Protein AF-K0VVD9-F1 (afdb_monomer_lite)

Foldseek 3Di:
DDDDPDDDDDVDQDDDLPDDPVVSCVSCVVNPDCPPPQADEAEECDDDDDFDDDPVDPDHHYHYDHHVPDDPVVVVCLQQQAPPVHAWDWDWADDPPDRIDIDTGHHVPQQPNQCLLVVLVVLVRVVVVDDDLAAQDEEEEAEGEALAADCVPPDPPDPVCVVSVVSVVVVVVSSVVSVVVVCVSNVSRLHHYHYFYQYFFNQCRHQHPNVDPDHDQKTKTAQPVHRVDIAIAGSVQVVLLVCVLQDDDDNDGPPPVSSVVSSVSRVPRPPSCNNVRSVVVVCVVPDDPDSPRDDPDDD

Structure (mmCIF, N/CA/C/O backbone):
data_AF-K0VVD9-F1
#
_entry.id   AF-K0VVD9-F1
#
loop_
_atom_site.group_PDB
_atom_site.id
_atom_site.type_symbol
_atom_site.label_atom_id
_atom_site.label_alt_id
_atom_site.label_comp_id
_atom_site.label_asym_id
_atom_site.label_entity_id
_atom_site.label_seq_id
_atom_site.pdbx_PDB_ins_code
_atom_site.Cartn_x
_atom_site.Cartn_y
_atom_site.Cartn_z
_atom_site.occupancy
_atom_site.B_iso_or_equiv
_atom_site.auth_seq_id
_atom_site.auth_comp_id
_atom_site.auth_asym_id
_atom_site.auth_atom_id
_atom_site.pdbx_PDB_model_num
ATOM 1 N N . SER A 1 1 ? -49.889 42.331 15.623 1.00 35.09 1 SER A N 1
ATOM 2 C CA . SER A 1 1 ? -49.405 42.162 14.243 1.00 35.09 1 SER A CA 1
ATOM 3 C C . SER A 1 1 ? -47.899 42.291 14.269 1.00 35.09 1 SER A C 1
ATOM 5 O O . SER A 1 1 ? -47.433 43.330 14.706 1.00 35.09 1 SER A O 1
ATOM 7 N N . ALA A 1 2 ? -47.155 41.181 14.219 1.00 35.00 2 ALA A N 1
ATOM 8 C CA . ALA A 1 2 ? -46.816 40.417 13.000 1.00 35.00 2 ALA A CA 1
ATOM 9 C C . ALA A 1 2 ? -45.818 41.248 12.162 1.00 35.00 2 ALA A C 1
ATOM 11 O O . ALA A 1 2 ? -46.133 42.384 11.841 1.00 35.00 2 ALA A O 1
ATOM 12 N N . ASP A 1 3 ? -44.568 40.834 11.943 1.00 31.06 3 ASP A N 1
ATOM 13 C CA . ASP A 1 3 ? -44.144 39.500 11.511 1.00 31.06 3 ASP A CA 1
ATOM 14 C C . ASP A 1 3 ? -42.873 38.979 12.206 1.00 31.06 3 ASP A C 1
ATOM 16 O O . ASP A 1 3 ? -41.832 39.632 12.244 1.00 31.06 3 ASP A O 1
ATOM 20 N N . ARG A 1 4 ? -42.952 37.739 12.703 1.00 30.69 4 ARG A N 1
ATOM 21 C CA . ARG A 1 4 ? -41.795 36.841 12.814 1.00 30.69 4 ARG A CA 1
ATOM 22 C C . ARG A 1 4 ? -41.710 36.064 11.500 1.00 30.69 4 ARG A C 1
ATOM 24 O O . ARG A 1 4 ? -42.736 35.505 11.109 1.00 30.69 4 ARG A O 1
ATOM 31 N N . PRO A 1 5 ? -40.532 35.919 10.874 1.00 34.56 5 PRO A N 1
ATOM 32 C CA . PRO A 1 5 ? -40.352 34.900 9.855 1.00 34.56 5 PRO A CA 1
ATOM 33 C C . PRO A 1 5 ? -40.552 33.525 10.497 1.00 34.56 5 PRO A C 1
ATOM 35 O O . PRO A 1 5 ? -39.902 33.166 11.483 1.00 34.56 5 PRO A O 1
ATOM 38 N N . SER A 1 6 ? -41.508 32.783 9.958 1.00 34.66 6 SER A N 1
ATOM 39 C CA . SER A 1 6 ? -41.825 31.407 10.304 1.00 34.66 6 SER A CA 1
ATOM 40 C C . SER A 1 6 ? -40.722 30.445 9.848 1.00 34.66 6 SER A C 1
ATOM 42 O O . SER A 1 6 ? -40.354 30.445 8.680 1.00 34.66 6 SER A O 1
ATOM 44 N N . SER A 1 7 ? -40.266 29.613 10.791 1.00 43.03 7 SER A N 1
ATOM 45 C CA . SER A 1 7 ? -39.937 28.179 10.671 1.00 43.03 7 SER A CA 1
ATOM 46 C C . SER A 1 7 ? -39.205 27.658 9.422 1.00 43.03 7 SER A C 1
ATOM 48 O O . SER A 1 7 ? -39.765 27.658 8.330 1.00 43.03 7 SER A O 1
ATOM 50 N N . GLY A 1 8 ? -38.054 26.998 9.621 1.00 35.50 8 GLY A N 1
ATOM 51 C CA . GLY A 1 8 ? -37.541 26.073 8.603 1.00 35.50 8 GLY A CA 1
ATOM 52 C C . GLY A 1 8 ? -36.320 25.234 8.970 1.00 35.50 8 GLY A C 1
ATOM 53 O O . GLY A 1 8 ? -36.372 24.018 8.839 1.00 35.50 8 GLY A O 1
ATOM 54 N N . ASN A 1 9 ? -35.232 25.831 9.454 1.00 41.75 9 ASN A N 1
ATOM 55 C CA . ASN A 1 9 ? -33.954 25.110 9.479 1.00 41.75 9 ASN A CA 1
ATOM 56 C C . ASN A 1 9 ? -33.644 24.535 10.860 1.00 41.75 9 ASN A C 1
ATOM 58 O O . ASN A 1 9 ? -32.937 25.132 11.668 1.00 41.75 9 ASN A O 1
ATOM 62 N N . SER A 1 10 ? -34.176 23.342 11.126 1.00 42.81 10 SER A N 1
ATOM 63 C CA . SER A 1 10 ? -33.501 22.442 12.060 1.00 42.81 10 SER A CA 1
ATOM 64 C C . SER A 1 10 ? -32.156 22.047 11.428 1.00 42.81 10 SER A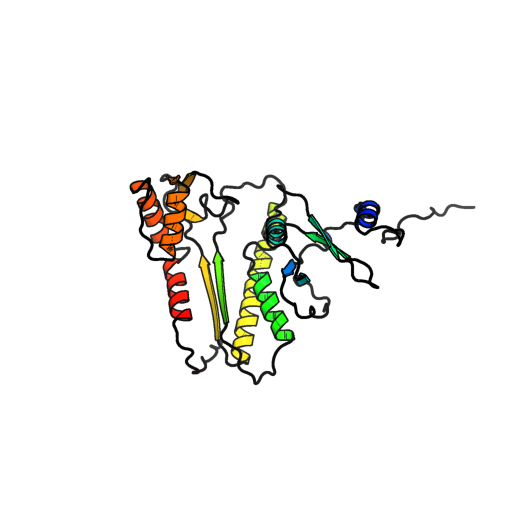 C 1
ATOM 66 O O . SER A 1 10 ? -32.157 21.692 10.251 1.00 42.81 10 SER A O 1
ATOM 68 N N . PRO A 1 11 ? -31.022 22.084 12.156 1.00 55.59 11 PRO A N 1
ATOM 69 C CA . PRO A 1 11 ? -29.733 21.604 11.637 1.00 55.59 11 PRO A CA 1
ATOM 70 C C . PRO A 1 11 ? -29.719 20.084 11.398 1.00 55.59 11 PRO A C 1
ATOM 72 O O . PRO A 1 11 ? -28.731 19.536 10.926 1.00 55.59 11 PRO A O 1
ATOM 75 N N . PHE A 1 12 ? -30.819 19.404 11.721 1.00 62.47 12 PHE A N 1
ATOM 76 C CA . PHE A 1 12 ? -31.002 17.976 11.563 1.00 62.47 12 PHE A CA 1
ATOM 77 C C . PHE A 1 12 ? -32.053 17.702 10.495 1.00 62.47 12 PHE A C 1
ATOM 79 O O . PHE A 1 12 ? -33.145 18.281 10.498 1.00 62.47 12 PHE A O 1
ATOM 86 N N . CYS A 1 13 ? -31.739 16.767 9.606 1.00 76.12 13 CYS A N 1
ATOM 87 C C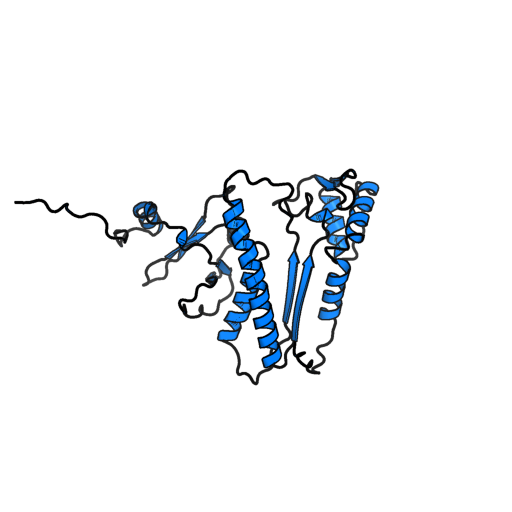A . CYS A 1 13 ? -32.707 16.248 8.6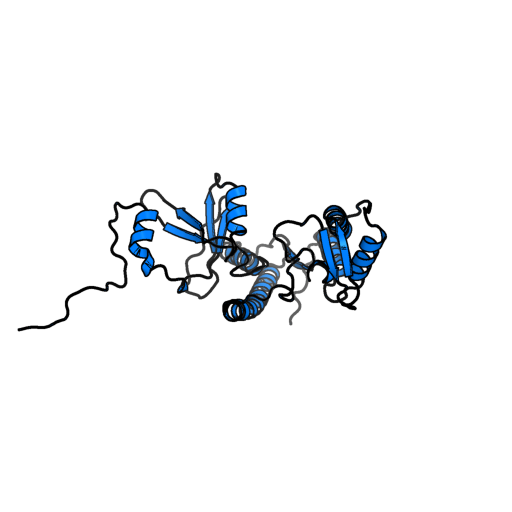62 1.00 76.12 13 CYS A CA 1
ATOM 88 C C . CYS A 1 13 ? -33.811 15.481 9.408 1.00 76.12 13 CYS A C 1
ATOM 90 O O . CYS A 1 13 ? -33.547 14.469 10.058 1.00 76.12 13 CYS A O 1
ATOM 92 N N . LYS A 1 14 ? -35.057 15.961 9.331 1.00 78.44 14 LYS A N 1
ATOM 93 C CA . LYS A 1 14 ? -36.220 15.234 9.853 1.00 78.44 14 LYS A CA 1
ATOM 94 C C . LYS A 1 14 ? -36.676 14.218 8.814 1.00 78.44 14 LYS A C 1
ATOM 96 O O . LYS A 1 14 ? -37.323 14.591 7.842 1.00 78.44 14 LYS A O 1
ATOM 101 N N . VAL A 1 15 ? -36.341 12.955 9.042 1.00 79.56 15 VAL A N 1
ATOM 102 C CA . VAL A 1 15 ? -36.759 11.824 8.208 1.00 79.56 15 VAL A CA 1
ATOM 103 C C . VAL A 1 15 ? -37.765 10.949 8.933 1.00 79.56 15 VAL A C 1
ATOM 105 O O . VAL A 1 15 ? -37.685 10.764 10.148 1.00 79.56 15 VAL A O 1
ATOM 108 N N . ASP A 1 16 ? -38.701 10.395 8.169 1.00 80.62 16 ASP A N 1
ATOM 109 C CA . ASP A 1 16 ? -39.618 9.375 8.659 1.00 80.62 16 ASP A CA 1
ATOM 110 C C . ASP A 1 16 ? -38.809 8.133 9.100 1.00 80.62 16 ASP A C 1
ATOM 112 O O . ASP A 1 16 ? -38.010 7.599 8.319 1.00 80.62 16 ASP A O 1
ATOM 116 N N . PRO A 1 17 ? -38.959 7.674 10.358 1.00 77.75 17 PRO A N 1
ATOM 117 C CA . PRO A 1 17 ? -38.204 6.540 10.876 1.00 77.75 17 PRO A CA 1
ATOM 118 C C . PRO A 1 17 ? -38.510 5.226 10.145 1.00 77.75 17 PRO A C 1
ATOM 120 O O . PRO A 1 17 ? -37.663 4.333 10.187 1.00 77.75 17 PRO A O 1
ATOM 123 N N . THR A 1 18 ? -39.654 5.118 9.463 1.00 82.31 18 THR A N 1
ATOM 124 C CA . THR A 1 18 ? -40.077 3.923 8.713 1.00 82.31 18 THR A CA 1
ATOM 125 C C . THR A 1 18 ? -39.361 3.751 7.373 1.00 82.31 18 THR A C 1
ATOM 127 O O . THR A 1 18 ? -39.361 2.652 6.824 1.00 82.31 18 THR A O 1
ATOM 130 N N . LEU A 1 19 ? -38.712 4.804 6.867 1.00 83.81 19 LEU A N 1
ATOM 131 C CA . LEU A 1 19 ? -37.952 4.752 5.621 1.00 83.81 19 LEU A CA 1
ATOM 132 C C . LEU A 1 19 ? -36.685 3.902 5.763 1.00 83.81 19 LEU A C 1
ATOM 134 O O . LEU A 1 19 ? -36.033 3.883 6.816 1.00 83.81 19 LEU A O 1
ATOM 138 N N . SER A 1 20 ? -36.286 3.259 4.670 1.00 85.38 20 SER A N 1
ATOM 139 C CA . SER A 1 20 ? -34.993 2.579 4.569 1.00 85.38 20 SER A CA 1
ATOM 140 C C . SER A 1 20 ? -33.823 3.576 4.652 1.00 85.38 20 SER A C 1
ATOM 142 O O . SER A 1 20 ? -33.982 4.778 4.407 1.00 85.38 20 SER A O 1
ATOM 144 N N . LEU A 1 21 ? -32.618 3.098 4.983 1.00 84.38 21 LEU A N 1
ATOM 145 C CA . LEU A 1 21 ? -31.404 3.931 4.975 1.00 84.38 21 LEU A CA 1
ATOM 146 C C . LEU A 1 21 ? -31.166 4.659 3.631 1.00 84.38 21 LEU A C 1
ATOM 148 O O . LEU A 1 21 ? -30.886 5.862 3.668 1.00 84.38 21 LEU A O 1
ATOM 152 N N . PRO A 1 22 ? -31.330 4.018 2.452 1.00 85.31 22 PRO A N 1
ATOM 153 C CA . PRO A 1 22 ? -31.244 4.710 1.166 1.00 85.31 22 PRO A CA 1
ATOM 154 C C . PRO A 1 22 ? -32.233 5.864 0.993 1.00 85.31 22 PRO A C 1
ATOM 156 O O . PRO A 1 22 ? -31.863 6.934 0.499 1.00 85.31 22 PRO A O 1
ATOM 159 N N . GLU A 1 23 ? -33.484 5.664 1.397 1.00 86.50 23 GLU A N 1
ATOM 160 C CA . GLU A 1 23 ? -34.535 6.675 1.261 1.00 86.50 23 GLU A CA 1
ATOM 161 C C . GLU A 1 23 ? -34.268 7.864 2.186 1.00 86.50 23 GLU A C 1
ATOM 163 O O . GLU A 1 23 ? -34.351 9.018 1.755 1.00 86.50 23 GLU A O 1
ATOM 168 N N . LYS A 1 24 ? -33.836 7.584 3.422 1.00 84.94 24 LYS A N 1
ATOM 169 C CA . LYS A 1 24 ? -33.393 8.604 4.381 1.00 84.94 24 LYS A CA 1
ATOM 170 C C . LYS A 1 24 ? -32.220 9.413 3.827 1.00 84.94 24 LYS A C 1
ATOM 172 O O . LYS A 1 24 ? -32.280 10.639 3.807 1.00 84.94 24 LYS A O 1
ATOM 177 N N . ALA A 1 25 ? -31.181 8.749 3.317 1.00 82.12 25 ALA A N 1
ATOM 178 C CA . ALA A 1 25 ? -30.011 9.420 2.746 1.00 82.12 25 ALA A CA 1
ATOM 179 C C . ALA A 1 25 ? -30.372 10.304 1.541 1.00 82.12 25 ALA A C 1
ATOM 181 O O . ALA A 1 25 ? -29.832 11.399 1.389 1.00 82.12 25 ALA A O 1
ATOM 182 N N . THR A 1 26 ? -31.318 9.861 0.710 1.00 84.19 26 THR A N 1
ATOM 183 C CA . THR A 1 26 ? -31.792 10.629 -0.448 1.00 84.19 26 THR A CA 1
ATOM 184 C C . THR A 1 26 ? -32.543 11.888 -0.019 1.00 84.19 26 THR A C 1
ATOM 186 O O . THR A 1 26 ? -32.276 12.967 -0.548 1.00 84.19 26 THR A O 1
ATOM 189 N N . GLN A 1 27 ? -33.433 11.784 0.974 1.00 83.56 27 GLN A N 1
ATOM 190 C CA . GLN A 1 27 ? -34.149 12.943 1.525 1.00 83.56 27 GLN A CA 1
ATOM 191 C C . GLN A 1 27 ? -33.214 13.932 2.232 1.00 83.56 27 GLN A C 1
ATOM 193 O O . GLN A 1 27 ? -33.438 15.140 2.187 1.00 83.56 27 GLN A O 1
ATOM 198 N N . CYS A 1 28 ? -32.142 13.433 2.845 1.00 79.88 28 CYS A N 1
ATOM 199 C CA . CYS A 1 28 ? -31.181 14.237 3.593 1.00 79.88 28 CYS A CA 1
ATOM 200 C C . CYS A 1 28 ? -29.938 14.632 2.798 1.00 79.88 28 CYS A C 1
ATOM 202 O O . CYS A 1 28 ? -28.967 15.079 3.404 1.00 79.88 28 CYS A O 1
ATOM 204 N N . ARG A 1 29 ? -29.934 14.489 1.467 1.00 74.44 29 ARG A N 1
ATOM 205 C CA . ARG A 1 29 ? -28.723 14.647 0.643 1.00 74.44 29 ARG A CA 1
ATOM 206 C C . ARG A 1 29 ? -27.989 15.974 0.870 1.00 74.44 29 ARG A C 1
ATOM 208 O O . ARG A 1 29 ? -26.768 16.003 0.864 1.00 74.44 29 ARG A O 1
ATOM 215 N N . GLN A 1 30 ? -28.731 17.052 1.114 1.00 67.50 30 GLN A N 1
ATOM 216 C CA . GLN A 1 30 ? -28.199 18.394 1.391 1.00 67.50 30 GLN A CA 1
ATOM 217 C C . GLN A 1 30 ? -27.440 18.527 2.725 1.00 67.50 30 GLN A C 1
ATOM 219 O O . GLN A 1 30 ? -26.778 19.533 2.946 1.00 67.50 30 GLN A O 1
ATOM 224 N N . PHE A 1 31 ? -27.556 17.536 3.612 1.00 64.31 31 PHE A N 1
ATOM 225 C CA . PHE A 1 31 ? -26.842 17.448 4.888 1.00 64.31 31 PHE A CA 1
ATOM 226 C C . PHE A 1 31 ? -25.695 16.427 4.848 1.00 64.31 31 PHE A C 1
ATOM 228 O O . PHE A 1 31 ? -25.078 16.173 5.879 1.00 64.31 31 PHE A O 1
ATOM 235 N N . LEU A 1 32 ? -25.425 15.810 3.688 1.00 66.69 32 LEU A N 1
ATOM 236 C CA . LEU A 1 32 ? -24.231 14.990 3.503 1.00 66.69 32 LEU A CA 1
ATOM 237 C C . LEU A 1 32 ? -23.029 15.934 3.419 1.00 66.69 32 LEU A C 1
ATOM 239 O O . LEU A 1 32 ? -22.762 16.523 2.374 1.00 66.69 32 LEU A O 1
ATOM 243 N N . ASP A 1 33 ? -22.359 16.114 4.552 1.00 58.88 33 ASP A N 1
ATOM 244 C CA . ASP A 1 33 ? -21.177 16.954 4.692 1.00 58.88 33 ASP A CA 1
ATOM 245 C C . ASP A 1 33 ? -19.912 16.087 4.685 1.00 58.88 33 ASP A C 1
ATOM 247 O O . ASP A 1 33 ? -19.770 15.160 5.486 1.00 58.88 33 ASP A O 1
ATOM 251 N N . ALA A 1 34 ? -18.981 16.401 3.784 1.00 61.84 34 ALA A N 1
ATOM 252 C CA . ALA A 1 34 ? -17.667 15.769 3.736 1.00 61.84 34 ALA A CA 1
ATOM 253 C C . ALA A 1 34 ? -16.728 16.276 4.848 1.00 61.84 34 ALA A C 1
ATOM 255 O O . ALA A 1 34 ? -15.633 15.747 4.993 1.00 61.84 34 ALA A O 1
ATOM 256 N N . ALA A 1 35 ? -17.132 17.255 5.667 1.00 56.12 35 ALA A N 1
ATOM 257 C CA . ALA A 1 35 ? -16.341 17.741 6.801 1.00 56.12 35 ALA A CA 1
ATOM 258 C C . ALA A 1 35 ? -16.054 16.665 7.866 1.00 56.12 35 ALA A C 1
ATOM 260 O O . ALA A 1 35 ? -15.157 16.849 8.684 1.00 56.12 35 ALA A O 1
ATOM 261 N N . GLN A 1 36 ? -16.796 15.550 7.860 1.00 56.31 36 GLN A N 1
ATOM 262 C CA . GLN A 1 36 ? -16.523 14.373 8.697 1.00 56.31 36 GLN A CA 1
ATOM 263 C C . GLN A 1 36 ? -15.715 13.279 7.971 1.00 56.31 36 GLN A C 1
ATOM 265 O O . GLN A 1 36 ? -15.517 12.195 8.519 1.00 56.31 36 GLN A O 1
ATOM 270 N N . ALA A 1 37 ? -15.263 13.524 6.737 1.00 64.12 37 ALA A N 1
ATOM 271 C CA . ALA A 1 37 ? -14.366 12.616 6.029 1.00 64.12 37 ALA A CA 1
ATOM 272 C C . ALA A 1 37 ? -12.966 12.616 6.673 1.00 64.12 37 ALA A C 1
ATOM 274 O O . ALA A 1 37 ? -12.541 13.609 7.260 1.00 64.12 37 ALA A O 1
ATOM 275 N N . GLY A 1 38 ? -12.243 11.497 6.551 1.00 65.94 38 GLY A N 1
ATOM 276 C CA . GLY A 1 38 ? -10.886 11.335 7.103 1.00 65.94 38 GLY A CA 1
ATOM 277 C C . GLY A 1 38 ? -10.678 10.091 7.976 1.00 65.94 38 GLY A C 1
ATOM 278 O O . GLY A 1 38 ? -9.563 9.839 8.425 1.00 65.94 38 GLY A O 1
ATOM 279 N N . GLY A 1 39 ? -11.727 9.298 8.212 1.00 76.62 39 GLY A N 1
ATOM 280 C CA . GLY A 1 39 ? -11.624 7.975 8.836 1.00 76.62 39 GLY A CA 1
ATOM 281 C C . GLY A 1 39 ? -11.307 6.851 7.841 1.00 76.62 39 GLY A C 1
ATOM 282 O O . GLY A 1 39 ? -11.269 7.051 6.626 1.00 76.62 39 GLY A O 1
ATOM 283 N N . ARG A 1 40 ? -11.126 5.637 8.365 1.00 82.44 40 ARG A N 1
ATOM 284 C CA . ARG A 1 40 ? -10.942 4.394 7.606 1.00 82.44 40 ARG A CA 1
ATOM 285 C C . ARG A 1 40 ? -12.039 3.404 7.939 1.00 82.44 40 ARG A C 1
ATOM 287 O O . ARG A 1 40 ? -12.306 3.142 9.109 1.00 82.44 40 ARG A O 1
ATOM 294 N N . LEU A 1 41 ? -12.618 2.805 6.904 1.00 84.88 41 LEU A N 1
ATOM 295 C CA . LEU A 1 41 ? -13.489 1.648 7.051 1.00 84.88 41 LEU A CA 1
ATOM 296 C C . LEU A 1 41 ? -12.687 0.381 6.741 1.00 84.88 41 LEU A C 1
ATOM 298 O O . LEU A 1 41 ? -12.205 0.214 5.624 1.00 84.88 41 LEU A O 1
ATOM 302 N N . VAL A 1 42 ? -12.547 -0.501 7.725 1.00 86.00 42 VAL A N 1
ATOM 303 C CA . VAL A 1 42 ? -11.880 -1.798 7.588 1.00 86.00 42 VAL A CA 1
ATOM 304 C C . VAL A 1 42 ? -12.946 -2.868 7.405 1.00 86.00 42 VAL A C 1
ATOM 306 O O . VAL A 1 42 ? -13.812 -3.048 8.256 1.00 86.00 42 VAL A O 1
ATOM 309 N N . LEU A 1 43 ? -12.884 -3.576 6.283 1.00 87.38 43 LEU A N 1
ATOM 310 C CA . LEU A 1 43 ? -13.785 -4.673 5.948 1.00 87.38 43 LEU A CA 1
ATOM 311 C C . LEU A 1 43 ? -13.069 -5.992 6.222 1.00 87.38 43 LEU A C 1
ATOM 313 O O . LEU A 1 43 ? -12.024 -6.253 5.630 1.00 87.38 43 LEU A O 1
ATOM 317 N N . THR A 1 44 ? -13.614 -6.821 7.109 1.00 83.75 44 THR A N 1
ATOM 318 C CA . THR A 1 44 ? -12.977 -8.084 7.495 1.00 83.75 44 THR A CA 1
ATOM 319 C C . THR A 1 44 ? -13.998 -9.206 7.625 1.00 83.75 44 THR A C 1
ATOM 321 O O . THR A 1 44 ? -15.138 -8.990 8.026 1.00 83.75 44 THR A O 1
ATOM 324 N N . ASN A 1 45 ? -13.583 -10.422 7.278 1.00 83.19 45 ASN A N 1
ATOM 325 C CA . ASN A 1 45 ? -14.333 -11.648 7.551 1.00 83.19 45 ASN A CA 1
ATOM 326 C C . ASN A 1 45 ? -13.905 -12.316 8.871 1.00 83.19 45 ASN A C 1
ATOM 328 O O . ASN A 1 45 ? -14.417 -13.378 9.219 1.00 83.19 45 ASN A O 1
ATOM 332 N N . LEU A 1 46 ? -12.952 -11.716 9.587 1.00 82.38 46 LEU A N 1
ATOM 333 C CA . LEU A 1 46 ? -12.490 -12.158 10.897 1.00 82.38 46 LEU A CA 1
ATOM 334 C C . LEU A 1 46 ? -13.200 -11.365 11.991 1.00 82.38 46 LEU A C 1
ATOM 336 O O . LEU A 1 46 ? -13.449 -10.174 11.823 1.00 82.38 46 LEU A O 1
ATOM 340 N N . ALA A 1 47 ? -13.465 -12.015 13.124 1.00 81.06 47 ALA A N 1
ATOM 341 C CA . ALA A 1 47 ? -13.989 -11.335 14.302 1.00 81.06 47 ALA A CA 1
ATOM 342 C C . ALA A 1 47 ? -13.041 -10.201 14.713 1.00 81.06 47 ALA A C 1
ATOM 344 O O . ALA A 1 47 ? -11.843 -10.431 14.915 1.00 81.06 47 ALA A O 1
ATOM 345 N N . ALA A 1 48 ? -13.580 -8.990 14.830 1.00 75.38 48 ALA A N 1
ATOM 346 C CA . ALA A 1 48 ? -12.807 -7.824 15.220 1.00 75.38 48 ALA A CA 1
ATOM 347 C C . ALA A 1 48 ? -13.043 -7.496 16.702 1.00 75.38 48 ALA A C 1
ATOM 349 O O . ALA A 1 48 ? -14.164 -7.632 17.199 1.00 75.38 48 ALA A O 1
ATOM 350 N N . PRO A 1 49 ? -12.011 -7.055 17.441 1.00 70.88 49 PRO A N 1
ATOM 351 C CA . PRO A 1 49 ? -12.227 -6.498 18.768 1.00 70.88 49 PRO A CA 1
ATOM 352 C C . PRO A 1 49 ? -13.110 -5.248 18.674 1.00 70.88 49 PRO A C 1
ATOM 354 O O . PRO A 1 49 ? -13.096 -4.532 17.671 1.00 70.88 49 PRO A O 1
ATOM 357 N N . ALA A 1 50 ? -13.873 -4.982 19.737 1.00 69.50 50 ALA A N 1
ATOM 358 C CA . ALA A 1 50 ? -14.688 -3.778 19.809 1.00 69.50 50 ALA A CA 1
ATOM 359 C C . ALA A 1 50 ? -13.797 -2.534 19.628 1.00 69.50 50 ALA A C 1
ATOM 361 O O . ALA A 1 50 ? -12.711 -2.483 20.217 1.00 69.50 50 ALA A O 1
ATOM 362 N N . PRO A 1 51 ? -14.230 -1.540 18.833 1.00 66.50 51 PRO A N 1
ATOM 363 C CA . PRO A 1 51 ? -13.453 -0.328 18.648 1.00 66.50 51 PRO A CA 1
ATOM 364 C C . PRO A 1 51 ? -13.266 0.379 19.999 1.00 66.50 51 PRO A C 1
ATOM 366 O O . PRO A 1 51 ? -14.182 0.356 20.834 1.00 66.50 51 PRO A O 1
ATOM 369 N N . PRO A 1 52 ? -12.100 1.006 20.237 1.00 63.56 52 PRO A N 1
ATOM 370 C CA . PRO A 1 52 ? -11.898 1.794 21.441 1.00 63.56 52 PRO A CA 1
ATOM 371 C C . PRO A 1 52 ? -12.940 2.926 21.512 1.00 63.56 52 PRO A C 1
ATOM 373 O O . PRO A 1 52 ? -13.412 3.395 20.470 1.00 63.56 52 PRO A O 1
ATOM 376 N N . PRO A 1 53 ? -13.323 3.374 22.722 1.00 63.22 53 PRO A N 1
ATOM 377 C CA . PRO A 1 53 ? -14.222 4.510 22.876 1.00 63.22 53 PRO A CA 1
ATOM 378 C C . PRO A 1 53 ? -13.659 5.737 22.159 1.00 63.22 53 PRO A C 1
ATOM 380 O O . PRO A 1 53 ? -12.457 5.994 22.236 1.00 63.22 53 PRO A O 1
ATOM 383 N N . ASP A 1 54 ? -14.533 6.501 21.507 1.00 64.00 54 ASP A N 1
ATOM 384 C CA . ASP A 1 54 ? -14.168 7.803 20.959 1.00 64.00 54 ASP A CA 1
ATOM 385 C C . ASP A 1 54 ? -13.731 8.722 22.110 1.00 64.00 54 ASP A C 1
ATOM 387 O O . ASP A 1 54 ? -14.512 9.018 23.019 1.00 64.00 54 ASP A O 1
ATOM 391 N N . ASP A 1 55 ? -12.459 9.113 22.100 1.00 60.75 55 ASP A N 1
ATOM 392 C CA . ASP A 1 55 ? -11.854 9.986 23.106 1.00 60.75 55 ASP A CA 1
ATOM 393 C C . ASP A 1 55 ? -11.976 11.477 22.737 1.00 60.75 55 ASP A C 1
ATOM 395 O O . ASP A 1 55 ? -11.487 12.340 23.470 1.00 60.75 55 ASP A O 1
ATOM 399 N N . GLY A 1 56 ? -12.648 11.791 21.621 1.00 58.41 56 GLY A N 1
ATOM 400 C CA . GLY A 1 56 ? -12.856 13.147 21.121 1.00 58.41 56 GLY A CA 1
ATOM 401 C C . GLY A 1 56 ? -11.594 13.799 20.552 1.00 58.41 56 GLY A C 1
ATOM 402 O O . GLY A 1 56 ? -11.614 14.994 20.248 1.00 58.41 56 GLY A O 1
ATOM 403 N N . SER A 1 57 ? -10.488 13.057 20.422 1.00 60.84 57 SER A N 1
ATOM 404 C CA . SER A 1 57 ? -9.269 13.568 19.801 1.00 60.84 57 SER A CA 1
ATOM 405 C C . SER A 1 57 ? -9.341 13.492 18.272 1.00 60.84 57 SER A C 1
ATOM 407 O O . SER A 1 57 ? -9.942 12.589 17.697 1.00 60.84 57 SER A O 1
ATOM 409 N N . LEU A 1 58 ? -8.701 14.451 17.598 1.00 62.84 58 LEU A N 1
ATOM 410 C CA . LEU A 1 58 ? -8.656 14.566 16.135 1.00 62.84 58 LEU A CA 1
ATOM 411 C C . LEU A 1 58 ? -7.691 13.536 15.515 1.00 62.84 58 LEU A C 1
ATOM 413 O O . LEU A 1 58 ? -6.664 13.904 14.948 1.00 62.84 58 LEU A O 1
ATOM 417 N N . HIS A 1 59 ? -7.987 12.244 15.653 1.00 68.88 59 HIS A N 1
ATOM 418 C CA . HIS A 1 59 ? -7.237 11.164 15.009 1.00 68.88 59 HIS A CA 1
ATOM 419 C C . HIS A 1 59 ? -8.071 10.461 13.935 1.00 68.88 59 HIS A C 1
ATOM 421 O O . HIS A 1 59 ? -9.297 10.554 13.909 1.00 68.88 59 HIS A O 1
ATOM 427 N N . MET A 1 60 ? -7.388 9.748 13.035 1.00 73.62 60 MET A N 1
ATOM 428 C CA . MET A 1 60 ? -8.037 8.903 12.033 1.00 73.62 60 MET A CA 1
ATOM 429 C C . MET A 1 60 ? -8.913 7.857 12.732 1.00 73.62 60 MET A C 1
ATOM 431 O O . MET A 1 60 ? -8.402 6.978 13.425 1.00 73.62 60 MET A O 1
ATOM 435 N N . GLN A 1 61 ? -10.231 7.938 12.540 1.00 75.50 61 GLN A N 1
ATOM 436 C CA . GLN A 1 61 ? -11.157 6.968 13.117 1.00 75.50 61 GLN A CA 1
ATOM 437 C C . GLN A 1 61 ? -11.115 5.664 12.318 1.00 75.50 61 GLN A C 1
ATOM 439 O O . GLN A 1 61 ? -11.438 5.659 11.131 1.00 75.50 61 GLN A O 1
ATOM 444 N N . LEU A 1 62 ? -10.762 4.558 12.973 1.00 79.44 62 LEU A N 1
ATOM 445 C CA . LEU A 1 62 ? -10.858 3.219 12.397 1.00 79.44 62 LEU A CA 1
ATOM 446 C C . LEU A 1 62 ? -12.219 2.610 12.746 1.00 79.44 62 LEU A C 1
ATOM 448 O O . LEU A 1 62 ? -12.536 2.380 13.912 1.00 79.44 62 LEU A O 1
ATOM 452 N N . VAL A 1 63 ? -13.032 2.343 11.731 1.00 81.75 63 VAL A N 1
ATOM 453 C CA . VAL A 1 63 ? -14.296 1.623 11.874 1.00 81.75 63 VAL A CA 1
ATOM 454 C C . VAL A 1 63 ? -14.122 0.249 11.254 1.00 81.75 63 VAL A C 1
ATOM 456 O O . VAL A 1 63 ? -13.976 0.135 10.040 1.00 81.75 63 VAL A O 1
ATOM 459 N N . THR A 1 64 ? -14.180 -0.796 12.069 1.00 84.88 64 THR A N 1
ATOM 460 C CA . THR A 1 64 ? -14.118 -2.173 11.575 1.00 84.88 64 THR A CA 1
ATOM 461 C C . THR A 1 64 ? -15.521 -2.733 11.411 1.00 84.88 64 THR A C 1
ATOM 463 O O . THR A 1 64 ? -16.331 -2.675 12.334 1.00 84.88 64 THR A O 1
ATOM 466 N N . LEU A 1 65 ? -15.807 -3.261 10.225 1.00 86.12 65 LEU A N 1
ATOM 467 C CA . LEU A 1 65 ? -17.003 -4.035 9.932 1.00 86.12 65 LEU A CA 1
ATOM 468 C C . LEU A 1 65 ? -16.585 -5.490 9.770 1.00 86.12 65 LEU A C 1
ATOM 470 O O . LEU A 1 65 ? -15.989 -5.863 8.754 1.00 86.12 65 LEU A O 1
ATOM 474 N N . ASP A 1 66 ? -16.889 -6.293 10.782 1.00 85.44 66 ASP A N 1
ATOM 475 C CA . ASP A 1 66 ? -16.685 -7.729 10.758 1.00 85.44 66 ASP A CA 1
ATOM 476 C C . ASP A 1 66 ? -17.942 -8.438 10.254 1.00 85.44 66 ASP A C 1
ATOM 478 O O . ASP A 1 66 ? -19.007 -8.451 10.865 1.00 85.44 66 ASP A O 1
ATOM 482 N N . ASN A 1 67 ? -17.831 -9.026 9.070 1.00 81.94 67 ASN A N 1
ATOM 483 C CA . ASN A 1 67 ? -18.891 -9.832 8.494 1.00 81.94 67 ASN A CA 1
ATOM 484 C C . ASN A 1 67 ? -18.261 -11.029 7.791 1.00 81.94 67 ASN A C 1
ATOM 486 O O . ASN A 1 67 ? -17.615 -10.877 6.757 1.00 81.94 67 ASN A O 1
ATOM 490 N N . ALA A 1 68 ? -18.466 -12.224 8.349 1.00 79.56 68 ALA A N 1
ATOM 491 C CA . ALA A 1 68 ? -17.924 -13.470 7.811 1.00 79.56 68 ALA A CA 1
ATOM 492 C C . ALA A 1 68 ? -18.341 -13.729 6.349 1.00 79.56 68 ALA A C 1
ATOM 494 O O . ALA A 1 68 ? -17.602 -14.380 5.612 1.00 79.56 68 ALA A O 1
ATOM 495 N N . ASP A 1 69 ? -19.476 -13.170 5.920 1.00 83.62 69 ASP A N 1
ATOM 496 C CA . ASP A 1 69 ? -20.033 -13.321 4.575 1.00 83.62 69 ASP A CA 1
ATOM 497 C C . ASP A 1 69 ? -19.604 -12.199 3.613 1.00 83.62 69 ASP A C 1
ATOM 499 O O . ASP A 1 69 ? -20.096 -12.114 2.480 1.00 83.62 69 ASP A O 1
ATOM 503 N N . ILE A 1 70 ? -18.698 -11.302 4.027 1.00 82.94 70 ILE A N 1
ATOM 504 C CA . ILE A 1 70 ? -18.228 -10.243 3.138 1.00 82.94 70 ILE A CA 1
ATOM 505 C C . ILE A 1 70 ? -17.459 -10.835 1.955 1.00 82.94 70 ILE A C 1
ATOM 507 O O . ILE A 1 70 ? -16.471 -11.555 2.095 1.00 82.94 70 ILE A O 1
ATOM 511 N N . SER A 1 71 ? -17.910 -10.510 0.744 1.00 84.94 71 SER A N 1
ATOM 512 C CA . SER A 1 71 ? -17.203 -10.909 -0.470 1.00 84.94 71 SER A CA 1
ATOM 513 C C . SER A 1 71 ? -15.847 -10.208 -0.537 1.00 84.94 71 SER A C 1
ATOM 515 O O . SER A 1 71 ? -15.789 -8.977 -0.572 1.00 84.94 71 SER A O 1
ATOM 517 N N . ILE A 1 72 ? -14.769 -10.990 -0.650 1.00 82.50 72 ILE A N 1
ATOM 518 C CA . ILE A 1 72 ? -13.409 -10.480 -0.889 1.00 82.50 72 ILE A CA 1
ATOM 519 C C . ILE A 1 72 ? -13.384 -9.594 -2.140 1.00 82.50 72 ILE A C 1
ATOM 521 O O . ILE A 1 72 ? -12.789 -8.522 -2.124 1.00 82.50 72 ILE A O 1
ATOM 525 N N . GLY A 1 73 ? -14.095 -9.991 -3.202 1.00 86.50 73 GLY A N 1
ATOM 526 C CA . GLY A 1 73 ? -14.198 -9.194 -4.426 1.00 86.50 73 GLY A CA 1
ATOM 527 C C . GLY A 1 73 ? -14.875 -7.841 -4.194 1.00 86.50 73 GLY A C 1
ATOM 528 O O . GLY A 1 73 ? -14.428 -6.831 -4.729 1.00 86.50 73 GLY A O 1
ATOM 529 N N . ARG A 1 74 ? -15.911 -7.791 -3.345 1.00 85.38 74 ARG A N 1
ATOM 530 C CA . ARG A 1 74 ? -16.553 -6.525 -2.962 1.00 85.38 74 ARG A CA 1
ATOM 531 C C . ARG A 1 74 ? -15.620 -5.656 -2.121 1.00 85.38 74 ARG A C 1
ATOM 533 O O . ARG A 1 74 ? -15.533 -4.464 -2.386 1.00 85.38 74 ARG A O 1
ATOM 540 N N . ALA A 1 75 ? -14.933 -6.231 -1.135 1.00 86.69 75 ALA A N 1
ATOM 541 C CA . ALA A 1 75 ? -13.976 -5.493 -0.314 1.00 86.69 75 ALA A CA 1
ATOM 542 C C . ALA A 1 75 ? -12.837 -4.909 -1.169 1.00 86.69 75 ALA A C 1
ATOM 544 O O . ALA A 1 75 ? -12.527 -3.727 -1.044 1.00 86.69 75 ALA A O 1
ATOM 545 N N . ALA A 1 76 ? -12.295 -5.699 -2.102 1.00 85.12 76 ALA A N 1
ATOM 546 C CA . ALA A 1 76 ? -11.275 -5.253 -3.046 1.00 85.12 76 ALA A CA 1
ATOM 547 C C . ALA A 1 76 ? -11.782 -4.125 -3.959 1.00 85.12 76 ALA A C 1
ATOM 549 O O . ALA A 1 76 ? -11.103 -3.116 -4.110 1.00 85.12 76 ALA A O 1
ATOM 550 N N . ALA A 1 77 ? -12.994 -4.252 -4.512 1.00 85.81 77 ALA A N 1
ATOM 551 C CA . ALA A 1 77 ? -13.586 -3.214 -5.357 1.00 85.81 77 ALA A CA 1
ATOM 552 C C . ALA A 1 77 ? -13.800 -1.891 -4.603 1.00 85.81 77 ALA A C 1
ATOM 554 O O . ALA A 1 77 ? -13.535 -0.827 -5.149 1.00 85.81 77 ALA A O 1
ATOM 555 N N . LEU A 1 78 ? -14.242 -1.952 -3.342 1.00 87.06 78 LEU A N 1
ATOM 556 C CA . LEU A 1 78 ? -14.416 -0.765 -2.498 1.00 87.06 78 LEU A CA 1
ATOM 557 C C . LEU A 1 78 ? -13.074 -0.116 -2.139 1.00 87.06 78 LEU A C 1
ATOM 559 O O . LEU A 1 78 ? -12.968 1.106 -2.154 1.00 87.06 78 LEU A O 1
ATOM 563 N N . SER A 1 79 ? -12.048 -0.925 -1.864 1.00 84.31 79 SER A N 1
ATOM 564 C CA . SER A 1 79 ? -10.693 -0.434 -1.592 1.00 84.31 79 SER A CA 1
ATOM 565 C C . SER A 1 79 ? -10.033 0.223 -2.806 1.00 84.31 79 SER A C 1
ATOM 567 O O . SER A 1 79 ? -9.082 0.965 -2.598 1.00 84.31 79 SER A O 1
ATOM 569 N N . ALA A 1 80 ? -10.525 -0.071 -4.016 1.00 83.31 80 ALA A N 1
ATOM 570 C CA . ALA A 1 80 ? -10.051 0.410 -5.315 1.00 83.31 80 ALA A CA 1
ATOM 571 C C . ALA A 1 80 ? -10.983 1.475 -5.948 1.00 83.31 80 ALA A C 1
ATOM 573 O O . ALA A 1 80 ? -10.952 1.718 -7.158 1.00 83.31 80 ALA A O 1
ATOM 574 N N . ASN A 1 81 ? -11.896 2.055 -5.162 1.00 83.62 81 ASN A N 1
ATOM 575 C CA . ASN A 1 81 ? -12.993 2.897 -5.645 1.00 83.62 81 ASN A CA 1
ATOM 576 C C . ASN A 1 81 ? -12.561 4.360 -5.874 1.00 83.62 81 ASN A C 1
ATOM 578 O O . ASN A 1 81 ? -13.066 5.264 -5.209 1.00 83.62 81 ASN A O 1
ATOM 582 N N . PHE A 1 82 ? -11.579 4.595 -6.752 1.00 76.88 82 PHE A N 1
ATOM 583 C CA . PHE A 1 82 ? -10.886 5.889 -6.878 1.00 76.88 82 PHE A CA 1
ATOM 584 C C . PHE A 1 82 ? -11.716 6.986 -7.547 1.00 76.88 82 PHE A C 1
ATOM 586 O O . PHE A 1 82 ? -12.113 6.835 -8.709 1.00 76.88 82 PHE A O 1
ATOM 593 N N . PRO A 1 83 ? -11.925 8.136 -6.879 1.00 66.88 83 PRO A N 1
ATOM 594 C CA . PRO A 1 83 ? -12.436 9.336 -7.527 1.00 66.88 83 PRO A CA 1
ATOM 595 C C . PRO A 1 83 ? -11.366 9.920 -8.458 1.00 66.88 83 PRO A C 1
ATOM 597 O O . PRO A 1 83 ? -10.220 10.043 -8.044 1.00 66.88 83 PRO A O 1
ATOM 600 N N . PRO A 1 84 ? -11.695 10.334 -9.694 1.00 66.88 84 PRO A N 1
ATOM 601 C CA . PRO A 1 84 ? -13.038 10.562 -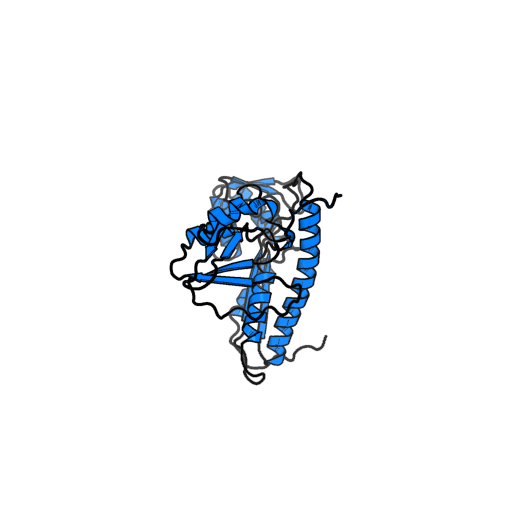10.235 1.00 66.88 84 PRO A CA 1
ATOM 602 C C . PRO A 1 84 ? -13.630 9.378 -11.022 1.00 66.88 84 PRO A C 1
ATOM 604 O O . PRO A 1 84 ? -14.682 9.532 -11.641 1.00 66.88 84 PRO A O 1
ATOM 607 N N . VAL A 1 85 ? -12.956 8.227 -11.067 1.00 72.69 85 VAL A N 1
ATOM 608 C CA . VAL A 1 85 ? -13.339 7.090 -11.924 1.00 72.69 85 VAL A CA 1
ATOM 609 C C . VAL A 1 85 ? -14.636 6.444 -11.443 1.00 72.69 85 VAL A C 1
ATOM 611 O O . VAL A 1 85 ? -15.494 6.099 -12.258 1.00 72.69 85 VAL A O 1
ATOM 614 N N . PHE A 1 86 ? -14.807 6.335 -10.127 1.00 77.75 86 PHE A N 1
ATOM 615 C CA . PHE A 1 86 ? -16.008 5.795 -9.506 1.00 77.75 86 PHE A CA 1
ATOM 616 C C . PHE A 1 86 ? -16.577 6.765 -8.458 1.00 77.75 86 PHE A C 1
ATOM 618 O O . PHE A 1 86 ? -15.814 7.471 -7.795 1.00 77.75 86 PHE A O 1
ATOM 625 N N . PRO A 1 87 ? -17.913 6.840 -8.303 1.00 78.56 87 PRO A N 1
ATOM 626 C CA . PRO A 1 87 ? -18.527 7.580 -7.206 1.00 78.56 87 PRO A CA 1
ATOM 627 C C . PRO A 1 87 ? -18.348 6.834 -5.877 1.00 78.56 87 PRO A C 1
ATOM 629 O O . PRO A 1 87 ? -18.185 5.613 -5.863 1.00 78.56 87 PRO A O 1
ATOM 632 N N . ASP A 1 88 ? -18.478 7.548 -4.758 1.00 83.06 88 ASP A N 1
ATOM 633 C CA . ASP A 1 88 ? -18.477 6.927 -3.431 1.00 83.06 88 ASP A CA 1
ATOM 634 C C . ASP A 1 88 ? -19.545 5.830 -3.325 1.00 83.06 88 ASP A C 1
ATOM 636 O O . ASP A 1 88 ? -20.708 6.002 -3.713 1.00 83.06 88 ASP A O 1
ATOM 640 N N . ALA A 1 89 ? -19.152 4.691 -2.767 1.00 86.62 89 ALA A N 1
ATOM 641 C CA . ALA A 1 89 ? -20.025 3.549 -2.564 1.00 86.62 89 ALA A CA 1
ATOM 642 C C . ALA A 1 89 ? -20.687 3.606 -1.183 1.00 86.62 89 ALA A C 1
ATOM 644 O O . ALA A 1 89 ? -20.064 3.976 -0.189 1.00 86.62 89 ALA A O 1
ATOM 645 N N . ALA A 1 90 ? -21.956 3.203 -1.103 1.00 87.94 90 ALA A N 1
ATOM 646 C CA . ALA A 1 90 ? -22.674 3.117 0.164 1.00 87.94 90 ALA A CA 1
ATOM 647 C C . ALA A 1 90 ? -22.527 1.727 0.803 1.00 87.94 90 ALA A C 1
ATOM 649 O O . ALA A 1 90 ? -22.671 0.698 0.133 1.00 87.94 90 ALA A O 1
ATOM 650 N N . ILE A 1 91 ? -22.325 1.700 2.119 1.00 86.31 91 ILE A N 1
ATOM 651 C CA . ILE A 1 91 ? -22.452 0.497 2.946 1.00 86.31 91 ILE A CA 1
ATOM 652 C C . ILE A 1 91 ? -23.470 0.771 4.045 1.00 86.31 91 ILE A C 1
ATOM 654 O O . ILE A 1 91 ? -23.262 1.642 4.886 1.00 86.31 91 ILE A O 1
ATOM 658 N N . ASP A 1 92 ? -24.557 0.007 4.029 1.00 87.00 92 ASP A N 1
ATOM 659 C CA . ASP A 1 92 ? -25.594 0.034 5.053 1.00 87.00 92 ASP A CA 1
ATOM 660 C C . ASP A 1 92 ? -25.338 -1.057 6.087 1.00 87.00 92 ASP A C 1
ATOM 662 O O . ASP A 1 92 ? -25.129 -2.219 5.737 1.00 87.00 92 ASP A O 1
ATOM 666 N N . ILE A 1 93 ? -25.371 -0.671 7.358 1.00 82.94 93 ILE A N 1
ATOM 667 C CA . ILE A 1 93 ? -25.275 -1.558 8.510 1.00 82.94 93 ILE A CA 1
ATOM 668 C C . ILE A 1 93 ? -26.591 -1.474 9.260 1.00 82.94 93 ILE A C 1
ATOM 670 O O . ILE A 1 93 ? -26.936 -0.437 9.829 1.00 82.94 93 ILE A O 1
ATOM 674 N N . GLU A 1 94 ? -27.327 -2.577 9.249 1.00 81.12 94 GLU A N 1
ATOM 675 C CA . GLU A 1 94 ? -28.598 -2.713 9.944 1.00 81.12 94 GLU A CA 1
ATOM 676 C C . GLU A 1 94 ? -28.439 -3.727 11.075 1.00 81.12 94 GLU A C 1
ATOM 678 O O . GLU A 1 94 ? -28.358 -4.933 10.846 1.00 81.12 94 GLU A O 1
ATOM 683 N N . THR A 1 95 ? -28.389 -3.231 12.310 1.00 76.81 95 THR A N 1
ATOM 684 C CA . THR A 1 95 ? -28.347 -4.078 13.505 1.00 76.81 95 THR A CA 1
ATOM 685 C C . THR A 1 95 ? -29.751 -4.148 14.112 1.00 76.81 95 THR A C 1
ATOM 687 O O . THR A 1 95 ? -30.328 -3.094 14.405 1.00 76.81 95 THR A O 1
ATOM 690 N N . PRO A 1 96 ? -30.327 -5.346 14.337 1.00 72.75 96 PRO A N 1
ATOM 691 C CA . PRO A 1 96 ? -31.648 -5.477 14.945 1.00 72.75 96 PRO A CA 1
ATOM 692 C C . PRO A 1 96 ? -31.747 -4.718 16.276 1.00 72.75 96 PRO A C 1
ATOM 694 O O . PRO A 1 96 ? -30.941 -4.918 17.181 1.00 72.75 96 PRO A O 1
ATOM 697 N N . GLY A 1 97 ? -32.744 -3.838 16.401 1.00 70.94 97 GLY A N 1
ATOM 698 C CA . GLY A 1 97 ? -32.973 -3.044 17.615 1.00 70.94 97 GLY A CA 1
ATOM 699 C C . GLY A 1 97 ? -32.091 -1.796 17.768 1.00 70.94 97 GLY A C 1
ATOM 700 O O . GLY A 1 97 ? -32.247 -1.081 18.756 1.00 70.94 97 GLY A O 1
ATOM 701 N N . GLN A 1 98 ? -31.213 -1.494 16.806 1.00 75.94 98 GLN A N 1
ATOM 702 C CA . GLN A 1 98 ? -30.448 -0.244 16.756 1.00 75.94 98 GLN A CA 1
ATOM 703 C C . GLN A 1 98 ? -30.836 0.584 15.526 1.00 75.94 98 GLN A C 1
ATOM 705 O O . GLN A 1 98 ? -31.383 0.071 14.551 1.00 75.94 98 GLN A O 1
ATOM 710 N N . MET A 1 99 ? -30.551 1.890 15.562 1.00 73.19 99 MET A N 1
ATOM 711 C CA . MET A 1 99 ? -30.630 2.693 14.344 1.00 73.19 99 MET A CA 1
ATOM 712 C C . MET A 1 99 ? -29.547 2.226 13.374 1.00 73.19 99 MET A C 1
ATOM 714 O O . MET A 1 99 ? -28.370 2.195 13.730 1.00 73.19 99 MET A O 1
ATOM 718 N N . GLY A 1 100 ? -29.959 1.880 12.156 1.00 77.06 100 GLY A N 1
ATOM 719 C CA . GLY A 1 100 ? -29.028 1.540 11.091 1.00 77.06 100 GLY A CA 1
ATOM 720 C C . GLY A 1 100 ? -28.092 2.705 10.765 1.00 77.06 100 GLY A C 1
ATOM 721 O O . GLY A 1 100 ? -28.436 3.877 10.956 1.00 77.06 100 GLY A O 1
ATOM 722 N N . LYS A 1 101 ? -26.903 2.381 10.263 1.00 82.81 101 LYS A N 1
ATOM 723 C CA . LYS A 1 101 ? -25.866 3.349 9.904 1.00 82.81 101 LYS A CA 1
ATOM 724 C C . LYS A 1 101 ? -25.457 3.155 8.451 1.00 82.81 101 LYS A C 1
ATOM 726 O O . LYS A 1 101 ? -25.236 2.029 8.022 1.00 82.81 101 LYS A O 1
ATOM 731 N N . ARG A 1 102 ? -25.330 4.254 7.708 1.00 84.94 102 ARG A N 1
ATOM 732 C CA . ARG A 1 102 ? -24.780 4.262 6.348 1.00 84.94 102 ARG A CA 1
ATOM 733 C C . ARG A 1 102 ? -23.394 4.891 6.351 1.00 84.94 102 ARG A C 1
ATOM 735 O O . ARG A 1 102 ? -23.227 5.994 6.866 1.00 84.94 102 ARG A O 1
ATOM 742 N N . TYR A 1 103 ? -22.443 4.217 5.722 1.00 84.44 103 TYR A N 1
ATOM 743 C CA . TYR A 1 103 ? -21.123 4.743 5.396 1.00 84.44 103 TYR A CA 1
ATOM 744 C C . TYR A 1 103 ? -21.044 5.048 3.902 1.00 84.44 103 TYR A C 1
ATOM 746 O O . TYR A 1 103 ? -21.582 4.294 3.091 1.00 84.44 103 TYR A O 1
ATOM 754 N N . TRP A 1 104 ? -20.358 6.133 3.552 1.00 85.38 104 TRP A N 1
ATOM 755 C CA . TRP A 1 104 ? -19.926 6.424 2.188 1.00 85.38 104 TRP A CA 1
ATOM 756 C C . TRP A 1 104 ? -18.426 6.184 2.123 1.00 85.38 104 TRP A C 1
ATOM 758 O O . TRP A 1 104 ? -17.687 6.724 2.946 1.00 85.38 104 TRP A O 1
ATOM 768 N N . VAL A 1 105 ? -17.997 5.320 1.209 1.00 85.62 105 VAL A N 1
ATOM 769 C CA . VAL A 1 105 ? -16.603 4.904 1.095 1.00 85.62 105 VAL A CA 1
ATOM 770 C C . VAL A 1 105 ? -16.056 5.152 -0.292 1.00 85.62 105 VAL A C 1
ATOM 772 O O . VAL A 1 105 ? -16.738 4.994 -1.306 1.00 85.62 105 VAL A O 1
ATOM 775 N N . THR A 1 106 ? -14.786 5.503 -0.299 1.00 84.75 106 THR A N 1
ATOM 776 C CA . THR A 1 106 ? -13.995 5.774 -1.483 1.00 84.75 106 THR A CA 1
ATOM 777 C C . THR A 1 106 ? -12.692 4.987 -1.393 1.00 84.75 106 THR A C 1
ATOM 779 O O . THR A 1 106 ? -12.476 4.259 -0.420 1.00 84.75 106 THR A O 1
ATOM 782 N N . ASP A 1 107 ? -11.852 5.115 -2.409 1.00 82.75 107 ASP A N 1
ATOM 783 C CA . ASP A 1 107 ? -10.561 4.441 -2.491 1.00 82.75 107 ASP A CA 1
ATOM 784 C C . ASP A 1 107 ? -9.696 4.548 -1.234 1.00 82.75 107 ASP A C 1
ATOM 786 O O . ASP A 1 107 ? -9.604 5.596 -0.585 1.00 82.75 107 ASP A O 1
ATOM 790 N N . GLY A 1 108 ? -9.006 3.448 -0.927 1.00 78.25 108 GLY A N 1
ATOM 791 C CA . GLY A 1 108 ? -8.082 3.384 0.195 1.00 78.25 108 GLY A CA 1
ATOM 792 C C . GLY A 1 108 ? -6.924 4.380 0.065 1.00 78.25 108 GLY A C 1
ATOM 793 O O . GLY A 1 108 ? -6.417 4.858 1.075 1.00 78.25 108 GLY A O 1
ATOM 794 N N . GLY A 1 109 ? -6.523 4.767 -1.136 1.00 75.00 109 GLY A N 1
ATOM 795 C CA . GLY A 1 109 ? -5.464 5.745 -1.334 1.00 75.00 109 GLY A CA 1
ATOM 796 C C . GLY A 1 109 ? -5.875 7.201 -1.119 1.00 75.00 109 GLY A C 1
ATOM 797 O O . GLY A 1 109 ? -5.002 8.052 -0.966 1.00 75.00 109 GLY A O 1
ATOM 798 N N . ALA A 1 110 ? -7.176 7.508 -1.038 1.00 73.75 110 ALA A N 1
ATOM 799 C CA . ALA A 1 110 ? -7.664 8.891 -1.005 1.00 73.75 110 ALA A CA 1
ATOM 800 C C . ALA A 1 110 ? -7.265 9.670 0.262 1.00 73.75 110 ALA A C 1
ATOM 802 O O . ALA A 1 110 ? -7.062 10.881 0.206 1.00 73.75 110 ALA A O 1
ATOM 803 N N . VAL A 1 111 ? -7.170 8.986 1.408 1.00 69.12 111 VAL A N 1
ATOM 804 C CA . VAL A 1 111 ? -6.735 9.592 2.680 1.00 69.12 111 VAL A CA 1
ATOM 805 C C . VAL A 1 111 ? -5.240 9.372 2.903 1.00 69.12 111 VAL A C 1
ATOM 807 O O . VAL A 1 111 ? -4.545 10.274 3.361 1.00 69.12 111 VAL A O 1
ATOM 810 N N . GLU A 1 112 ? -4.743 8.172 2.598 1.00 74.44 112 GLU A N 1
ATOM 811 C CA . GLU A 1 112 ? -3.343 7.797 2.787 1.00 74.44 112 GLU A CA 1
ATOM 812 C C . GLU A 1 112 ? -2.997 6.598 1.880 1.00 74.44 112 GLU A C 1
ATOM 814 O O . GLU A 1 112 ? -3.617 5.543 1.967 1.00 74.44 112 GLU A O 1
ATOM 819 N N . ASN A 1 113 ? -2.032 6.761 0.969 1.00 73.62 113 ASN A N 1
ATOM 820 C CA . ASN A 1 113 ? -1.830 5.813 -0.135 1.00 73.62 113 ASN A CA 1
ATOM 821 C C . ASN A 1 113 ? -1.135 4.499 0.247 1.00 73.62 113 ASN A C 1
ATOM 823 O O . ASN A 1 113 ? -1.358 3.478 -0.397 1.00 73.62 113 ASN A O 1
ATOM 827 N N . ARG A 1 114 ? -0.288 4.504 1.281 1.00 74.56 114 ARG A N 1
ATOM 828 C CA . ARG A 1 114 ? 0.589 3.371 1.627 1.00 74.56 114 ARG A CA 1
ATOM 829 C C . ARG A 1 114 ? -0.083 2.373 2.581 1.00 74.56 114 ARG A C 1
ATOM 831 O O . ARG A 1 114 ? 0.435 1.281 2.785 1.00 74.56 114 ARG A O 1
ATOM 838 N N . GLY A 1 115 ? -1.210 2.733 3.197 1.00 77.81 115 GLY A N 1
ATOM 839 C CA . GLY A 1 115 ? -1.838 1.987 4.291 1.00 77.81 115 GLY A CA 1
ATOM 840 C C . GLY A 1 115 ? -1.069 2.051 5.620 1.00 77.81 115 GLY A C 1
ATOM 841 O O . GLY A 1 115 ? -1.536 1.496 6.620 1.00 77.81 115 GLY A O 1
ATOM 842 N N . ALA A 1 116 ? 0.093 2.712 5.665 1.00 81.75 116 ALA A N 1
ATOM 843 C CA . ALA A 1 116 ? 1.049 2.620 6.769 1.00 81.75 116 ALA A CA 1
ATOM 844 C C . ALA A 1 116 ? 0.498 3.250 8.052 1.00 81.75 116 ALA A C 1
ATOM 846 O O . ALA A 1 116 ? 0.510 2.632 9.117 1.00 81.75 116 ALA A O 1
ATOM 847 N N . MET A 1 117 ? -0.085 4.447 7.945 1.00 80.31 117 MET A N 1
ATOM 848 C CA . MET A 1 117 ? -0.708 5.117 9.089 1.00 80.31 117 MET A CA 1
ATOM 849 C C . MET A 1 117 ? -1.863 4.297 9.665 1.00 80.31 117 MET A C 1
ATOM 851 O O . MET A 1 117 ? -1.981 4.157 10.881 1.00 80.31 117 MET A O 1
ATOM 855 N N . THR A 1 118 ? -2.692 3.720 8.791 1.00 80.56 118 THR A N 1
ATOM 856 C CA . THR A 1 118 ? -3.826 2.867 9.184 1.00 80.56 118 THR A CA 1
ATOM 857 C C . THR A 1 118 ? -3.343 1.654 9.979 1.00 80.56 118 THR A C 1
ATOM 859 O O . THR A 1 118 ? -3.906 1.324 11.027 1.00 80.56 118 THR A O 1
ATOM 862 N N . LEU A 1 119 ? -2.263 1.018 9.515 1.00 84.81 119 LEU A N 1
ATOM 863 C CA . LEU A 1 119 ? -1.621 -0.095 10.206 1.00 84.81 119 LEU A CA 1
ATOM 864 C C . LEU A 1 119 ? -1.070 0.334 11.571 1.00 84.81 119 LEU A C 1
ATOM 866 O O . LEU A 1 119 ? -1.335 -0.333 12.570 1.00 84.81 119 LEU A O 1
ATOM 870 N N . TYR A 1 120 ? -0.354 1.456 11.646 1.00 86.19 120 TYR A N 1
ATOM 871 C CA . TYR A 1 120 ? 0.217 1.930 12.907 1.00 86.19 120 TYR A CA 1
ATOM 872 C C . TYR A 1 120 ? -0.847 2.302 13.942 1.00 86.19 120 TYR A C 1
ATOM 874 O O . TYR A 1 120 ? -0.712 1.944 15.114 1.00 86.19 120 TYR A O 1
ATOM 882 N N . TYR A 1 121 ? -1.937 2.947 13.520 1.00 81.75 121 TYR A N 1
ATOM 883 C CA . TYR A 1 121 ? -3.095 3.174 14.383 1.00 81.75 121 TYR A CA 1
ATOM 884 C C . TYR A 1 121 ? -3.689 1.856 14.884 1.00 81.75 121 TYR A C 1
ATOM 886 O O . TYR A 1 121 ? -3.911 1.711 16.083 1.00 81.75 121 TYR A O 1
ATOM 894 N N . SER A 1 122 ? -3.859 0.873 13.996 1.00 81.56 122 SER A N 1
ATOM 895 C CA . SER A 1 122 ? -4.403 -0.443 14.356 1.00 81.56 122 SER A CA 1
ATOM 896 C C . SER A 1 122 ? -3.527 -1.165 15.384 1.00 81.56 122 SER A C 1
ATOM 898 O O . SER A 1 122 ? -4.042 -1.709 16.358 1.00 81.56 122 SER A O 1
ATOM 900 N N . ILE A 1 123 ? -2.200 -1.131 15.206 1.00 82.75 123 ILE A N 1
ATOM 901 C CA . ILE A 1 123 ? -1.232 -1.694 16.157 1.00 82.75 123 ILE A CA 1
ATOM 902 C C . ILE A 1 123 ? -1.382 -0.996 17.510 1.00 82.75 123 ILE A C 1
ATOM 904 O O . ILE A 1 123 ? -1.621 -1.648 18.525 1.00 82.75 123 ILE A O 1
ATOM 908 N N . ARG A 1 124 ? -1.290 0.336 17.529 1.00 79.81 124 ARG A N 1
ATOM 909 C CA . ARG A 1 124 ? -1.388 1.136 18.755 1.00 79.81 124 ARG A CA 1
ATOM 910 C C . ARG A 1 124 ? -2.701 0.885 19.502 1.00 79.81 124 ARG A C 1
ATOM 912 O O . ARG A 1 124 ? -2.690 0.739 20.723 1.00 79.81 124 ARG A O 1
ATOM 919 N N . ASP A 1 125 ? -3.819 0.824 18.787 1.00 76.75 125 ASP A N 1
ATOM 920 C CA . ASP A 1 125 ? -5.143 0.642 19.381 1.00 76.75 125 ASP A CA 1
ATOM 921 C C . ASP A 1 125 ? -5.355 -0.791 19.895 1.00 76.75 125 ASP A C 1
ATOM 923 O O . ASP A 1 125 ? -5.937 -0.971 20.968 1.00 76.75 125 ASP A O 1
ATOM 927 N N . ALA A 1 126 ? -4.803 -1.806 19.220 1.00 76.25 126 ALA A N 1
ATOM 928 C CA . ALA A 1 126 ? -4.767 -3.172 19.744 1.00 76.25 126 ALA A CA 1
ATOM 929 C C . ALA A 1 126 ? -4.028 -3.240 21.094 1.00 76.25 126 ALA A C 1
ATOM 931 O O . ALA A 1 126 ? -4.453 -3.953 22.004 1.00 76.25 126 ALA A O 1
ATOM 932 N N . PHE A 1 127 ? -2.975 -2.435 21.266 1.00 72.81 127 PHE A N 1
ATOM 933 C CA . PHE A 1 127 ? -2.216 -2.359 22.514 1.00 72.81 127 PHE A CA 1
ATOM 934 C C . PHE A 1 127 ? -2.865 -1.534 23.622 1.00 72.81 127 PHE A C 1
ATOM 936 O O . PHE A 1 127 ? -2.622 -1.823 24.790 1.00 72.81 127 PHE A O 1
ATOM 943 N N . ARG A 1 128 ? -3.772 -0.598 23.307 1.00 69.75 128 ARG A N 1
ATOM 944 C CA . ARG A 1 128 ? -4.639 0.027 24.331 1.00 69.75 128 ARG A CA 1
ATOM 945 C C . ARG A 1 128 ? -5.493 -1.010 25.073 1.00 69.75 128 ARG A C 1
ATOM 947 O O . ARG A 1 128 ? -5.949 -0.746 26.182 1.00 69.75 128 ARG A O 1
ATOM 954 N N . SER A 1 129 ? -5.688 -2.177 24.459 1.00 61.66 129 SER A N 1
ATOM 955 C CA . SER A 1 129 ? -6.511 -3.279 24.954 1.00 61.66 129 SER A CA 1
ATOM 956 C C . SER A 1 129 ? -5.691 -4.517 25.381 1.00 61.66 129 SER A C 1
ATOM 958 O O . SER A 1 129 ? -6.289 -5.544 25.704 1.00 61.66 129 SER A O 1
ATOM 960 N N . ALA A 1 130 ? -4.347 -4.453 25.396 1.00 60.50 130 ALA A N 1
ATOM 961 C CA . ALA A 1 130 ? -3.447 -5.599 25.618 1.00 60.50 130 ALA A CA 1
ATOM 962 C C . ALA A 1 130 ? -2.304 -5.296 26.628 1.00 60.50 130 ALA A C 1
ATOM 964 O O . ALA A 1 130 ? -2.243 -4.199 27.171 1.00 60.50 130 ALA A O 1
ATOM 965 N N . PRO A 1 131 ? -1.434 -6.284 26.919 1.00 61.38 131 PRO A N 1
ATOM 966 C CA . PRO A 1 131 ? -1.219 -6.925 28.224 1.00 61.38 131 PRO A CA 1
ATOM 967 C C . PRO A 1 131 ? -0.514 -6.063 29.296 1.00 61.38 131 PRO A C 1
ATOM 969 O O . PRO A 1 131 ? -0.003 -4.986 29.015 1.00 61.38 131 PRO A O 1
ATOM 972 N N . GLN A 1 132 ? -0.463 -6.547 30.551 1.00 62.47 132 GLN A N 1
ATOM 973 C CA . GLN A 1 132 ? 0.242 -5.849 31.640 1.00 62.47 132 GLN A CA 1
ATOM 974 C C . GLN A 1 132 ? 1.689 -5.489 31.236 1.00 62.47 132 GLN A C 1
ATOM 976 O O . GLN A 1 132 ? 2.321 -6.287 30.542 1.00 62.47 132 GLN A O 1
ATOM 981 N N . PRO A 1 133 ? 2.250 -4.361 31.722 1.00 64.75 133 PRO A N 1
ATOM 982 C CA . PRO A 1 133 ? 3.595 -3.891 31.351 1.00 64.75 133 PRO A CA 1
ATOM 983 C C . PRO A 1 133 ? 4.718 -4.929 31.515 1.00 64.75 133 PRO A C 1
ATOM 985 O O . PRO A 1 133 ? 5.771 -4.818 30.906 1.00 64.75 133 PRO A O 1
ATOM 988 N N . SER A 1 134 ? 4.508 -5.948 32.352 1.00 65.31 134 SER A N 1
ATOM 989 C CA . SER A 1 134 ? 5.465 -7.020 32.628 1.00 65.31 134 SER A CA 1
ATOM 990 C C . SER A 1 134 ? 5.488 -8.150 31.592 1.00 65.31 134 SER A C 1
ATOM 992 O O . SER A 1 134 ? 6.340 -9.034 31.689 1.00 65.31 134 SER A O 1
ATOM 994 N N . GLN A 1 135 ? 4.561 -8.178 30.631 1.00 77.94 135 GLN A N 1
ATOM 995 C CA . GLN A 1 135 ? 4.488 -9.245 29.638 1.00 77.94 135 GLN A CA 1
ATOM 996 C C . GLN A 1 135 ? 5.267 -8.869 28.375 1.00 77.94 135 GLN A C 1
ATOM 998 O O . GLN A 1 135 ? 4.931 -7.894 27.705 1.00 77.94 135 GLN A O 1
ATOM 1003 N N . ALA A 1 136 ? 6.263 -9.686 28.024 1.00 79.94 136 ALA A N 1
ATOM 1004 C CA . ALA A 1 136 ? 6.962 -9.570 26.750 1.00 79.94 136 ALA A CA 1
ATOM 1005 C C . ALA A 1 136 ? 5.999 -9.803 25.574 1.00 79.94 136 ALA A C 1
ATOM 1007 O O . ALA A 1 136 ? 5.161 -10.712 25.599 1.00 79.94 136 ALA A O 1
ATOM 1008 N N . LEU A 1 137 ? 6.135 -8.975 24.546 1.00 83.69 137 LEU A N 1
ATOM 1009 C CA . LEU A 1 137 ? 5.398 -9.045 23.296 1.00 83.69 137 LEU A CA 1
ATOM 1010 C C . LEU A 1 137 ? 6.141 -9.938 22.293 1.00 83.69 137 LEU A C 1
ATOM 1012 O O . LEU A 1 137 ? 7.374 -9.995 22.298 1.00 83.69 137 LEU A O 1
ATOM 1016 N N . PRO A 1 138 ? 5.414 -10.639 21.407 1.00 84.31 138 PRO A N 1
ATOM 1017 C CA . PRO A 1 138 ? 6.053 -11.322 20.291 1.00 84.31 138 PRO A CA 1
ATOM 1018 C C . PRO A 1 138 ? 6.763 -10.295 19.393 1.00 84.31 138 PRO A C 1
ATOM 1020 O O . PRO A 1 138 ? 6.223 -9.204 19.206 1.00 84.31 138 PRO A O 1
ATOM 1023 N N . PRO A 1 139 ? 7.931 -10.621 18.810 1.00 86.00 139 PRO A N 1
ATOM 1024 C CA . PRO A 1 139 ? 8.584 -9.740 17.848 1.00 86.00 139 PRO A CA 1
ATOM 1025 C C . PRO A 1 139 ? 7.650 -9.358 16.698 1.00 86.00 139 PRO A C 1
ATOM 1027 O O . PRO A 1 139 ? 6.949 -10.215 16.153 1.00 86.00 139 PRO A O 1
ATOM 1030 N N . LEU A 1 140 ? 7.656 -8.079 16.327 1.00 87.62 140 LEU A N 1
ATOM 1031 C CA . LEU A 1 140 ? 6.825 -7.538 15.256 1.00 87.62 140 LEU A CA 1
ATOM 1032 C C . LEU A 1 140 ? 7.685 -7.076 14.086 1.00 87.62 140 LEU A C 1
ATOM 1034 O O . LEU A 1 140 ? 8.528 -6.197 14.230 1.00 87.62 140 LEU A O 1
ATOM 1038 N N . HIS A 1 141 ? 7.398 -7.609 12.903 1.00 89.88 141 HIS A N 1
ATOM 1039 C CA . HIS A 1 141 ? 7.926 -7.090 11.649 1.00 89.88 141 HIS A CA 1
ATOM 1040 C C . HIS A 1 141 ? 6.795 -6.415 10.879 1.00 89.88 141 HIS A C 1
ATOM 1042 O O . HIS A 1 141 ? 5.807 -7.058 10.525 1.00 89.88 141 HIS A O 1
ATOM 1048 N N . VAL A 1 142 ? 6.942 -5.121 10.618 1.00 88.75 142 VAL A N 1
ATOM 1049 C CA . VAL A 1 142 ? 6.079 -4.376 9.702 1.00 88.75 142 VAL A CA 1
ATOM 1050 C C . VAL A 1 142 ? 6.805 -4.279 8.370 1.00 88.75 142 VAL A C 1
ATOM 1052 O O . VAL A 1 142 ? 7.928 -3.791 8.324 1.00 88.75 142 VAL A O 1
ATOM 1055 N N . VAL A 1 143 ? 6.174 -4.744 7.295 1.00 90.25 143 VAL A N 1
ATOM 1056 C CA . VAL A 1 143 ? 6.731 -4.679 5.940 1.00 90.25 143 VAL A CA 1
ATOM 1057 C C . VAL A 1 143 ? 5.844 -3.777 5.097 1.00 90.25 143 VAL A C 1
ATOM 1059 O O . VAL A 1 143 ? 4.665 -4.071 4.910 1.00 90.25 143 VAL A O 1
ATOM 1062 N N . ILE A 1 144 ? 6.414 -2.685 4.594 1.00 87.19 144 ILE A N 1
ATOM 1063 C CA . ILE A 1 144 ? 5.748 -1.742 3.697 1.00 87.19 144 ILE A CA 1
ATOM 1064 C C . ILE A 1 144 ? 6.372 -1.914 2.317 1.00 87.19 144 ILE A C 1
ATOM 1066 O O . ILE A 1 144 ? 7.491 -1.467 2.078 1.00 87.19 144 ILE A O 1
ATOM 1070 N N . ALA A 1 145 ? 5.653 -2.579 1.417 1.00 87.06 145 ALA A N 1
ATOM 1071 C CA . ALA A 1 145 ? 6.034 -2.678 0.013 1.00 87.06 145 ALA A CA 1
ATOM 1072 C C . ALA A 1 145 ? 5.440 -1.488 -0.750 1.00 87.06 145 ALA A C 1
ATOM 1074 O O . ALA A 1 145 ? 4.220 -1.388 -0.879 1.00 87.06 145 ALA A O 1
ATOM 1075 N N . ASP A 1 146 ? 6.290 -0.581 -1.232 1.00 83.25 146 ASP A N 1
ATOM 1076 C CA . ASP A 1 146 ? 5.853 0.691 -1.813 1.00 83.25 146 ASP A CA 1
ATOM 1077 C C . ASP A 1 146 ? 6.238 0.807 -3.292 1.00 83.25 146 ASP A C 1
ATOM 1079 O O . ASP A 1 146 ? 7.415 0.822 -3.654 1.00 83.25 146 ASP A O 1
ATOM 1083 N N . VAL A 1 147 ? 5.230 0.928 -4.155 1.00 80.38 147 VAL A N 1
ATOM 1084 C CA . VAL A 1 147 ? 5.381 1.161 -5.601 1.00 80.38 147 VAL A CA 1
ATOM 1085 C C . VAL A 1 147 ? 4.844 2.532 -6.026 1.00 80.38 147 VAL A C 1
ATOM 1087 O O . VAL A 1 147 ? 4.745 2.820 -7.216 1.00 80.38 147 VAL A O 1
ATOM 1090 N N . SER A 1 148 ? 4.512 3.403 -5.071 1.00 72.75 148 SER A N 1
ATOM 1091 C CA . SER A 1 148 ? 3.880 4.696 -5.343 1.00 72.75 148 SER A CA 1
ATOM 1092 C C . SER A 1 148 ? 4.755 5.561 -6.253 1.00 72.75 148 SER A C 1
ATOM 1094 O O . SER A 1 148 ? 5.924 5.821 -5.959 1.00 72.75 148 SER A O 1
ATOM 1096 N N . ALA A 1 149 ? 4.186 6.024 -7.364 1.00 64.44 149 ALA A N 1
ATOM 1097 C CA . ALA A 1 149 ? 4.850 6.943 -8.279 1.00 64.44 149 ALA A CA 1
ATOM 1098 C C . ALA A 1 149 ? 4.868 8.368 -7.717 1.00 64.44 149 ALA A C 1
ATOM 1100 O O . ALA A 1 149 ? 3.916 8.802 -7.062 1.00 64.44 149 ALA A O 1
ATOM 1101 N N . SER A 1 150 ? 5.918 9.135 -8.022 1.00 58.06 150 SER A N 1
ATOM 1102 C CA . SER A 1 150 ? 5.815 10.588 -7.882 1.00 58.06 150 SER A CA 1
ATOM 1103 C C . SER A 1 150 ? 4.791 11.107 -8.901 1.00 58.06 150 SER A C 1
ATOM 1105 O O . SER A 1 150 ? 4.658 10.548 -9.990 1.00 58.06 150 SER A O 1
ATOM 1107 N N . ALA A 1 151 ? 4.056 12.176 -8.582 1.00 51.16 151 ALA A N 1
ATOM 1108 C CA . ALA A 1 151 ? 2.982 12.734 -9.422 1.00 51.16 151 ALA A CA 1
ATOM 1109 C C . ALA A 1 151 ? 3.417 13.196 -10.843 1.00 51.16 151 ALA A C 1
ATOM 1111 O O . ALA A 1 151 ? 2.642 13.812 -11.568 1.00 51.16 151 ALA A O 1
ATOM 1112 N N . GLY A 1 152 ? 4.653 12.920 -11.271 1.00 41.06 152 GLY A N 1
ATOM 1113 C CA . GLY A 1 152 ? 5.328 13.514 -12.422 1.00 41.06 152 GLY A CA 1
ATOM 1114 C C . GLY A 1 152 ? 4.701 13.267 -13.798 1.00 41.06 152 GLY A C 1
ATOM 1115 O O . GLY A 1 152 ? 5.044 13.990 -14.729 1.00 41.06 152 GLY A O 1
ATOM 1116 N N . ARG A 1 153 ? 3.782 12.302 -13.960 1.00 34.44 153 ARG A N 1
ATOM 1117 C CA . ARG A 1 153 ? 3.062 12.083 -15.238 1.00 34.44 153 ARG A CA 1
ATOM 1118 C C . ARG A 1 153 ? 1.548 12.309 -15.173 1.00 34.44 153 ARG A C 1
ATOM 1120 O O . ARG A 1 153 ? 0.912 12.332 -16.223 1.00 34.44 153 ARG A O 1
ATOM 1127 N N . TYR A 1 154 ? 0.981 12.519 -13.985 1.00 36.81 154 TYR A N 1
ATOM 1128 C CA . TYR A 1 154 ? -0.436 12.836 -13.804 1.00 36.81 154 TYR A CA 1
ATOM 1129 C C . TYR A 1 154 ? -0.558 14.291 -13.342 1.00 36.81 154 TYR A C 1
ATOM 1131 O O . TYR A 1 154 ? -0.344 14.605 -12.175 1.00 36.81 154 TYR A O 1
ATOM 1139 N N . SER A 1 155 ? -0.892 15.204 -14.258 1.00 37.16 155 SER A N 1
ATOM 1140 C CA . SER A 1 155 ? -1.336 16.539 -13.857 1.00 37.16 155 SER A CA 1
ATOM 1141 C C . SER A 1 155 ? -2.823 16.473 -13.508 1.00 37.16 155 SER A C 1
ATOM 1143 O O . SER A 1 155 ? -3.699 16.487 -14.373 1.00 37.16 155 SER A O 1
ATOM 1145 N N . GLU A 1 156 ? -3.134 16.373 -12.217 1.00 43.91 156 GLU A N 1
ATOM 1146 C CA . GLU A 1 156 ? -4.508 16.537 -11.746 1.00 43.91 156 GLU A CA 1
ATOM 1147 C C . GLU A 1 156 ? -4.945 17.992 -11.961 1.00 43.91 156 GLU A C 1
ATOM 1149 O O . GLU A 1 156 ? -4.553 18.921 -11.258 1.00 43.91 156 GLU A O 1
ATOM 1154 N N . SER A 1 157 ? -5.749 18.197 -13.002 1.00 38.53 157 SER A N 1
ATOM 1155 C CA . SER A 1 157 ? -6.235 19.498 -13.463 1.00 38.53 157 SER A CA 1
ATOM 1156 C C . SER A 1 157 ? -7.522 19.932 -12.745 1.00 38.53 157 SER A C 1
ATOM 1158 O O . SER A 1 157 ? -8.438 20.435 -13.381 1.00 38.53 157 SER A O 1
ATOM 1160 N N . PHE A 1 158 ? -7.634 19.769 -11.429 1.00 41.62 158 PHE A N 1
ATOM 1161 C CA . PHE A 1 158 ? -8.678 20.414 -10.620 1.00 41.62 158 PHE A CA 1
ATOM 1162 C C . PHE A 1 158 ? -8.090 20.649 -9.225 1.00 41.62 158 PHE A C 1
ATOM 1164 O O . PHE A 1 158 ? -7.293 19.837 -8.779 1.00 41.62 158 PHE A O 1
ATOM 1171 N N . GLY A 1 159 ? -8.431 21.748 -8.542 1.00 42.03 159 GLY A N 1
ATOM 1172 C CA . GLY A 1 159 ? -7.830 22.215 -7.273 1.00 42.03 159 GLY A CA 1
ATOM 1173 C C . GLY A 1 159 ? -7.885 21.282 -6.043 1.00 42.03 159 GLY A C 1
ATOM 1174 O O . GLY A 1 159 ? -7.829 21.773 -4.923 1.00 42.03 159 GLY A O 1
ATOM 1175 N N . PHE A 1 160 ? -7.987 19.966 -6.235 1.00 44.19 160 PHE A N 1
ATOM 1176 C CA . PHE A 1 160 ? -7.822 18.886 -5.262 1.00 44.19 160 PHE A CA 1
ATOM 1177 C C . PHE A 1 160 ? -6.355 18.648 -4.861 1.00 44.19 160 PHE A C 1
ATOM 1179 O O . PHE A 1 160 ? -6.097 18.245 -3.728 1.00 44.19 160 PHE A O 1
ATOM 1186 N N . GLY A 1 161 ? -5.388 18.969 -5.730 1.00 38.12 161 GLY A N 1
ATOM 1187 C CA . GLY A 1 161 ? -3.963 18.719 -5.469 1.00 38.12 161 GLY A CA 1
ATOM 1188 C C . GLY A 1 161 ? -3.382 19.469 -4.259 1.00 38.12 161 GLY A C 1
ATOM 1189 O O . GLY A 1 161 ? -2.461 18.976 -3.615 1.00 38.12 161 GLY A O 1
ATOM 1190 N N . SER A 1 162 ? -3.933 20.631 -3.888 1.00 39.56 162 SER A N 1
ATOM 1191 C CA . SER A 1 162 ? -3.493 21.372 -2.694 1.00 39.56 162 SER A CA 1
ATOM 1192 C C . SER A 1 162 ? -4.072 20.810 -1.390 1.00 39.56 162 SER A C 1
ATOM 1194 O O . SER A 1 162 ? -3.389 20.838 -0.370 1.00 39.56 162 SER A O 1
ATOM 1196 N N . VAL A 1 163 ? -5.295 20.267 -1.418 1.00 45.44 163 VAL A N 1
ATOM 1197 C CA . VAL A 1 163 ? -5.953 19.648 -0.251 1.00 45.44 163 VAL A CA 1
ATOM 1198 C C . VAL A 1 163 ? -5.354 18.269 0.034 1.00 45.44 163 VAL A C 1
ATOM 1200 O O . VAL A 1 163 ? -5.003 17.983 1.178 1.00 45.44 163 VAL A O 1
ATOM 1203 N N . LEU A 1 164 ? -5.144 17.457 -1.006 1.00 48.06 164 LEU A N 1
ATOM 1204 C CA . LEU A 1 164 ? -4.473 16.158 -0.894 1.00 48.06 164 LEU A CA 1
ATOM 1205 C C . LEU A 1 164 ? -2.978 16.320 -0.562 1.00 48.06 164 LEU A C 1
ATOM 1207 O O . LEU A 1 164 ? -2.451 15.605 0.287 1.00 48.06 164 LEU A O 1
ATOM 1211 N N . GLY A 1 165 ? -2.301 17.315 -1.151 1.00 41.25 165 GLY A N 1
ATOM 1212 C CA . GLY A 1 165 ? -0.886 17.600 -0.887 1.00 41.25 165 GLY A CA 1
ATOM 1213 C C . GLY A 1 165 ? -0.599 18.105 0.534 1.00 41.25 165 GLY A C 1
ATOM 1214 O O . GLY A 1 165 ? 0.384 17.687 1.147 1.00 41.25 165 GLY A O 1
ATOM 1215 N N . ALA A 1 166 ? -1.467 18.959 1.094 1.00 44.38 166 ALA A N 1
ATOM 1216 C CA . ALA A 1 166 ? -1.360 19.398 2.489 1.00 44.38 166 ALA A CA 1
ATOM 1217 C C . ALA A 1 166 ? -1.678 18.262 3.481 1.00 44.38 166 ALA A C 1
ATOM 1219 O O . ALA A 1 1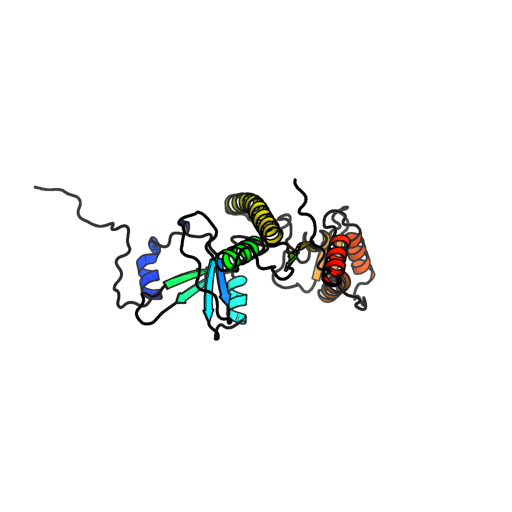66 ? -1.002 18.135 4.504 1.00 44.38 166 ALA A O 1
ATOM 1220 N N . GLY A 1 167 ? -2.651 17.401 3.153 1.00 50.91 167 GLY A N 1
ATOM 1221 C CA . GLY A 1 167 ? -2.931 16.171 3.899 1.00 50.91 167 GLY A CA 1
ATOM 1222 C C . GLY A 1 167 ? -1.745 15.201 3.906 1.00 50.91 167 GLY A C 1
ATOM 1223 O O . GLY A 1 167 ? -1.411 14.658 4.955 1.00 50.91 167 GLY A O 1
ATOM 1224 N N . GLY A 1 168 ? -1.040 15.060 2.779 1.00 51.72 168 GLY A N 1
ATOM 1225 C CA . GLY A 1 168 ? 0.142 14.201 2.664 1.00 51.72 168 GLY A CA 1
ATOM 1226 C C . GLY A 1 168 ? 1.305 14.613 3.577 1.00 51.72 168 GLY A C 1
ATOM 1227 O O . GLY A 1 168 ? 1.905 13.758 4.223 1.00 51.72 168 GLY A O 1
ATOM 1228 N N . GLN A 1 169 ? 1.606 15.913 3.699 1.00 50.19 169 GLN A N 1
ATOM 1229 C CA . GLN A 1 169 ? 2.681 16.381 4.594 1.00 50.19 169 GLN A CA 1
ATOM 1230 C C . GLN A 1 169 ? 2.336 16.225 6.082 1.00 50.19 169 GLN A C 1
ATOM 1232 O O . GLN A 1 169 ? 3.201 15.847 6.872 1.00 50.19 169 GLN A O 1
ATOM 1237 N N . LEU A 1 170 ? 1.078 16.473 6.465 1.00 57.91 170 LEU A N 1
ATOM 1238 C CA . LEU A 1 170 ? 0.595 16.185 7.820 1.00 57.91 170 LEU A CA 1
ATOM 1239 C C . LEU A 1 170 ? 0.603 14.675 8.107 1.00 57.91 170 LEU A C 1
ATOM 1241 O O . LEU A 1 170 ? 0.965 14.263 9.209 1.00 57.91 170 LEU A O 1
ATOM 1245 N N . GLY A 1 171 ? 0.280 13.858 7.100 1.00 60.12 171 GLY A N 1
ATOM 1246 C CA . GLY A 1 171 ? 0.352 12.400 7.160 1.00 60.12 171 GLY A CA 1
ATOM 1247 C C . GLY A 1 171 ? 1.759 11.884 7.465 1.00 60.12 171 GLY A C 1
ATOM 1248 O O . GLY A 1 171 ? 1.914 11.074 8.371 1.00 60.12 171 GLY A O 1
ATOM 1249 N N . LEU A 1 172 ? 2.797 12.413 6.807 1.00 62.06 172 LEU A N 1
ATOM 1250 C CA . LEU A 1 172 ? 4.193 11.999 7.037 1.00 62.06 172 LEU A CA 1
ATOM 1251 C C . LEU A 1 172 ? 4.704 12.326 8.453 1.00 62.06 172 LEU A C 1
ATOM 1253 O O . LEU A 1 172 ? 5.415 11.524 9.068 1.00 62.06 172 LEU A O 1
ATOM 1257 N N . GLY A 1 173 ? 4.341 13.496 8.990 1.00 61.31 173 GLY A N 1
ATOM 1258 C CA . GLY A 1 173 ? 4.683 13.871 10.367 1.00 61.31 173 GLY A CA 1
ATOM 1259 C C . GLY A 1 173 ? 4.027 12.939 11.387 1.00 61.31 173 GLY A C 1
ATOM 1260 O O . GLY A 1 173 ? 4.695 12.403 12.270 1.00 61.31 173 GLY A O 1
ATOM 1261 N N . LEU A 1 174 ? 2.735 12.668 11.202 1.00 74.94 174 LEU A N 1
ATOM 1262 C CA . LEU A 1 174 ? 1.973 11.764 12.059 1.00 74.94 174 LEU A CA 1
ATOM 1263 C C . LEU A 1 174 ? 2.430 10.302 11.930 1.00 74.94 174 LEU A C 1
ATOM 1265 O O . LEU A 1 174 ? 2.492 9.591 12.930 1.00 74.94 174 LEU A O 1
ATOM 1269 N N . GLU A 1 175 ? 2.799 9.850 10.731 1.00 76.12 175 GLU A N 1
ATOM 1270 C CA . GLU A 1 175 ? 3.388 8.525 10.508 1.00 76.12 175 GLU A CA 1
ATOM 1271 C C . GLU A 1 175 ? 4.667 8.349 11.342 1.00 76.12 175 GLU A C 1
ATOM 1273 O O . GLU A 1 175 ? 4.830 7.337 12.026 1.00 76.12 175 GLU A O 1
ATOM 1278 N N . THR A 1 176 ? 5.531 9.369 11.359 1.00 78.50 176 THR A N 1
ATOM 1279 C CA . THR A 1 176 ? 6.769 9.373 12.154 1.00 78.50 176 THR A CA 1
ATOM 1280 C C . THR A 1 176 ? 6.481 9.293 13.656 1.00 78.50 176 THR A C 1
ATOM 1282 O O . THR A 1 176 ? 7.125 8.524 14.373 1.00 78.50 176 THR A O 1
ATOM 1285 N N . GLU A 1 177 ? 5.498 10.053 14.146 1.00 81.62 177 GLU A N 1
ATOM 1286 C CA . GLU A 1 177 ? 5.095 10.027 15.558 1.00 81.62 177 GLU A CA 1
ATOM 1287 C C . GLU A 1 177 ? 4.499 8.676 15.968 1.00 81.62 177 GLU A C 1
ATOM 1289 O O . GLU A 1 177 ? 4.847 8.135 17.021 1.00 81.62 177 GLU A O 1
ATOM 1294 N N . LEU A 1 178 ? 3.631 8.099 15.133 1.00 83.06 178 LEU A N 1
ATOM 1295 C CA . LEU A 1 178 ? 3.029 6.789 15.380 1.00 83.06 178 LEU A CA 1
ATOM 1296 C C . LEU A 1 178 ? 4.078 5.679 15.377 1.00 83.06 178 LEU A C 1
ATOM 1298 O O . LEU A 1 178 ? 4.059 4.818 16.258 1.00 83.06 178 LEU A O 1
ATOM 1302 N N . ARG A 1 179 ? 5.025 5.732 14.437 1.00 87.06 179 ARG A N 1
ATOM 1303 C CA . ARG A 1 179 ? 6.179 4.833 14.406 1.00 87.06 179 ARG A CA 1
ATOM 1304 C C . ARG A 1 179 ? 6.974 4.910 15.708 1.00 87.06 179 ARG A C 1
ATOM 1306 O O . ARG A 1 179 ? 7.185 3.882 16.346 1.00 87.06 179 ARG A O 1
ATOM 1313 N N . ALA A 1 180 ? 7.349 6.114 16.138 1.00 85.44 180 ALA A N 1
ATOM 1314 C CA . ALA A 1 180 ? 8.093 6.308 17.382 1.00 85.44 180 ALA A CA 1
ATOM 1315 C C . ALA A 1 180 ? 7.309 5.808 18.610 1.00 85.44 180 ALA A C 1
ATOM 1317 O O . ALA A 1 180 ? 7.892 5.242 19.536 1.00 85.44 180 ALA A O 1
ATOM 1318 N N . ALA A 1 181 ? 5.984 5.972 18.617 1.00 85.38 181 ALA A N 1
ATOM 1319 C CA . ALA A 1 181 ? 5.128 5.458 19.681 1.00 85.38 181 ALA A CA 1
ATOM 1320 C C . ALA A 1 181 ? 5.116 3.919 19.734 1.00 85.38 181 ALA A C 1
ATOM 1322 O O . ALA A 1 181 ? 5.163 3.355 20.827 1.00 85.38 181 ALA A O 1
ATOM 1323 N N . ILE A 1 182 ? 5.091 3.238 18.584 1.00 88.44 182 ILE A N 1
ATOM 1324 C CA . ILE A 1 182 ? 5.167 1.769 18.509 1.00 88.44 182 ILE A CA 1
ATOM 1325 C C . ILE A 1 182 ? 6.552 1.275 18.938 1.00 88.44 182 ILE A C 1
ATOM 1327 O O . ILE A 1 182 ? 6.646 0.342 19.732 1.00 88.44 182 ILE A O 1
ATOM 1331 N N . GLU A 1 183 ? 7.625 1.913 18.467 1.00 89.00 183 GLU A N 1
ATOM 1332 C CA . GLU A 1 183 ? 9.000 1.587 18.872 1.00 89.00 183 GLU A CA 1
ATOM 1333 C C . GLU A 1 183 ? 9.180 1.719 20.390 1.00 89.00 183 GLU A C 1
ATOM 1335 O O . GLU A 1 183 ? 9.699 0.810 21.043 1.00 89.00 183 GLU A O 1
ATOM 1340 N N . LYS A 1 184 ? 8.670 2.810 20.976 1.00 86.62 184 LYS A N 1
ATOM 1341 C CA . LYS A 1 184 ? 8.674 3.016 22.427 1.00 86.62 184 LYS A CA 1
ATOM 1342 C C . LYS A 1 184 ? 7.872 1.943 23.162 1.00 86.62 184 LYS A C 1
ATOM 1344 O O . LYS A 1 184 ? 8.354 1.403 24.149 1.00 86.62 184 LYS A O 1
ATOM 1349 N N . LEU A 1 185 ? 6.679 1.613 22.676 1.00 85.88 185 LEU A N 1
ATOM 1350 C CA . LEU A 1 185 ? 5.837 0.586 23.282 1.00 85.88 185 LEU A CA 1
ATOM 1351 C C . LEU A 1 185 ? 6.544 -0.777 23.338 1.00 85.88 185 LEU A C 1
ATOM 1353 O O . LEU A 1 185 ? 6.536 -1.437 24.372 1.00 85.88 185 LEU A O 1
ATOM 1357 N N . TYR A 1 186 ? 7.182 -1.200 22.246 1.00 88.25 186 TYR A N 1
ATOM 1358 C CA . TYR A 1 186 ? 7.923 -2.463 22.229 1.00 88.25 186 TYR A CA 1
ATOM 1359 C C . TYR A 1 186 ? 9.147 -2.421 23.148 1.00 88.25 186 TYR A C 1
ATOM 1361 O O . TYR A 1 186 ? 9.413 -3.401 23.845 1.00 88.25 186 TYR A O 1
ATOM 1369 N N . CYS A 1 187 ? 9.832 -1.277 23.224 1.00 86.00 187 CYS A N 1
ATOM 1370 C CA . CYS A 1 187 ? 10.905 -1.051 24.190 1.00 86.00 187 CYS A CA 1
ATOM 1371 C C . CYS A 1 187 ? 10.421 -1.197 25.647 1.00 86.00 187 CYS A C 1
ATOM 1373 O O . CYS A 1 187 ? 11.051 -1.918 26.424 1.00 86.00 187 CYS A O 1
ATOM 1375 N N . ASP A 1 188 ? 9.288 -0.581 26.004 1.00 85.38 188 ASP A N 1
ATOM 1376 C CA . ASP A 1 188 ? 8.706 -0.638 27.355 1.00 85.38 188 ASP A CA 1
ATOM 1377 C C . ASP A 1 188 ? 8.340 -2.082 27.768 1.00 85.38 188 ASP A C 1
ATOM 1379 O O . ASP A 1 188 ? 8.370 -2.419 28.950 1.00 85.38 188 ASP A O 1
ATOM 1383 N N . HIS A 1 189 ? 8.066 -2.953 26.791 1.00 85.06 189 HIS A N 1
ATOM 1384 C CA . HIS A 1 189 ? 7.795 -4.383 26.977 1.00 85.06 189 HIS A CA 1
ATOM 1385 C C . HIS A 1 189 ? 9.018 -5.293 26.736 1.00 85.06 189 HIS A C 1
ATOM 1387 O O . HIS A 1 189 ? 8.862 -6.506 26.573 1.00 85.06 189 HIS A O 1
ATOM 1393 N N . HIS A 1 190 ? 10.237 -4.746 26.670 1.00 86.00 190 HIS A N 1
ATOM 1394 C CA . HIS A 1 190 ? 11.475 -5.501 26.401 1.00 86.00 190 HIS A CA 1
ATOM 1395 C C . HIS A 1 190 ? 11.398 -6.399 25.152 1.00 86.00 190 HIS A C 1
ATOM 1397 O O . HIS A 1 190 ? 11.914 -7.517 25.129 1.00 86.00 190 HIS A O 1
ATOM 1403 N N . SER A 1 191 ? 10.708 -5.919 24.121 1.00 87.06 191 SER A N 1
ATOM 1404 C CA . SER A 1 191 ? 10.376 -6.661 22.905 1.00 87.06 191 SER A CA 1
ATOM 1405 C C . SER A 1 191 ? 10.914 -5.952 21.666 1.00 87.06 191 SER A C 1
ATOM 1407 O O . SER A 1 191 ? 11.322 -4.793 21.721 1.00 87.06 191 SER A O 1
ATOM 1409 N N . GLN A 1 192 ? 10.938 -6.655 20.533 1.00 86.25 192 GLN A N 1
ATOM 1410 C CA . GLN A 1 192 ? 11.524 -6.146 19.292 1.00 86.25 192 GLN A CA 1
ATOM 1411 C C . GLN A 1 192 ? 10.452 -5.769 18.273 1.00 86.25 192 GLN A C 1
ATOM 1413 O O . GLN A 1 192 ? 9.516 -6.533 18.033 1.00 86.25 192 GLN A O 1
ATOM 1418 N N . VAL A 1 193 ? 10.635 -4.613 17.640 1.00 89.56 193 VAL A N 1
ATOM 1419 C CA . VAL A 1 193 ? 9.895 -4.212 16.445 1.00 89.56 193 VAL A CA 1
ATOM 1420 C C . VAL A 1 193 ? 10.878 -3.814 15.351 1.00 89.56 193 VAL A C 1
ATOM 1422 O O . VAL A 1 193 ? 11.866 -3.127 15.614 1.00 89.56 193 VAL A O 1
ATOM 1425 N N . SER A 1 194 ? 10.611 -4.248 14.125 1.00 90.25 194 SER A N 1
ATOM 1426 C CA . SER A 1 194 ? 11.356 -3.855 12.930 1.00 90.25 194 SER A CA 1
ATOM 1427 C C . SER A 1 194 ? 10.378 -3.379 11.868 1.00 90.25 194 SER A C 1
ATOM 1429 O O . SER A 1 194 ? 9.377 -4.042 11.599 1.00 90.25 194 SER A O 1
ATOM 1431 N N . ILE A 1 195 ? 10.666 -2.228 11.270 1.00 88.81 195 ILE A N 1
ATOM 1432 C CA . ILE A 1 195 ? 9.856 -1.638 10.206 1.00 88.81 195 ILE A CA 1
ATOM 1433 C C . ILE A 1 195 ? 10.720 -1.601 8.953 1.00 88.81 195 ILE A C 1
ATOM 1435 O O . ILE A 1 195 ? 11.739 -0.915 8.926 1.00 88.81 195 ILE A O 1
ATOM 1439 N N . HIS A 1 196 ? 10.291 -2.346 7.941 1.00 90.19 196 HIS A N 1
ATOM 1440 C CA . HIS A 1 196 ? 10.999 -2.574 6.689 1.00 90.19 196 HIS A CA 1
ATOM 1441 C C . HIS A 1 196 ? 10.274 -1.853 5.557 1.00 90.19 196 HIS A C 1
ATOM 1443 O O . HIS A 1 196 ? 9.150 -2.217 5.209 1.00 90.19 196 HIS A O 1
ATOM 1449 N N . GLU A 1 197 ? 10.905 -0.834 4.978 1.00 88.69 197 GLU A N 1
ATOM 1450 C CA . GLU A 1 197 ? 10.367 -0.102 3.826 1.00 88.69 197 GLU A CA 1
ATOM 1451 C C . GLU A 1 197 ? 11.008 -0.608 2.532 1.00 88.69 197 GLU A C 1
ATOM 1453 O O . GLU A 1 197 ? 12.134 -0.253 2.180 1.00 88.69 197 GLU A O 1
ATOM 1458 N N . ILE A 1 198 ? 10.274 -1.443 1.803 1.00 91.75 198 ILE A N 1
ATOM 1459 C CA . ILE A 1 198 ? 10.700 -2.028 0.533 1.00 91.75 198 ILE A CA 1
ATOM 1460 C C . ILE A 1 198 ? 10.156 -1.154 -0.597 1.00 91.75 198 ILE A C 1
ATOM 1462 O O . ILE A 1 198 ? 9.126 -1.442 -1.209 1.00 91.75 198 ILE A O 1
ATOM 1466 N N . THR A 1 199 ? 10.833 -0.032 -0.834 1.00 89.38 199 THR A N 1
ATOM 1467 C CA . THR A 1 199 ? 10.479 0.890 -1.920 1.00 89.38 199 THR A CA 1
ATOM 1468 C C . THR A 1 199 ? 10.972 0.330 -3.250 1.00 89.38 199 THR A C 1
ATOM 1470 O O . THR A 1 199 ? 12.129 -0.072 -3.374 1.00 89.38 199 THR A O 1
ATOM 1473 N N . MET A 1 200 ? 10.107 0.299 -4.261 1.00 90.50 200 MET A N 1
ATOM 1474 C CA . MET A 1 200 ? 10.486 -0.077 -5.622 1.00 90.50 200 MET A CA 1
ATOM 1475 C C . MET A 1 200 ? 11.464 0.949 -6.224 1.00 90.50 200 MET A C 1
ATOM 1477 O O . MET A 1 200 ? 11.276 2.153 -6.029 1.00 90.50 200 MET A O 1
ATOM 1481 N N . PRO A 1 201 ? 12.458 0.511 -7.014 1.00 91.31 201 PRO A N 1
ATOM 1482 C CA . PRO A 1 201 ? 13.325 1.408 -7.776 1.00 91.31 201 PRO A CA 1
ATOM 1483 C C . PRO A 1 201 ? 12.548 2.447 -8.600 1.00 91.31 201 PRO A C 1
ATOM 1485 O O . PRO A 1 201 ? 11.519 2.128 -9.205 1.00 91.31 201 PRO A O 1
ATOM 1488 N N . ARG A 1 202 ? 13.055 3.685 -8.677 1.00 89.44 202 ARG A N 1
ATOM 1489 C CA . ARG A 1 202 ? 12.403 4.830 -9.349 1.00 89.44 202 ARG A CA 1
ATOM 1490 C C . ARG A 1 202 ? 11.968 4.522 -10.776 1.00 89.44 202 ARG A C 1
ATOM 1492 O O . ARG A 1 202 ? 10.855 4.877 -11.147 1.00 89.44 202 ARG A O 1
ATOM 1499 N N . VAL A 1 203 ? 12.786 3.790 -11.534 1.00 89.50 203 VAL A N 1
ATOM 1500 C CA . VAL A 1 203 ? 12.463 3.360 -12.906 1.00 89.50 203 VAL A CA 1
ATOM 1501 C C . VAL A 1 203 ? 11.135 2.596 -12.986 1.00 89.50 203 VAL A C 1
ATOM 1503 O O . VAL A 1 203 ? 10.378 2.781 -13.933 1.00 89.50 203 VAL A O 1
ATOM 1506 N N . TYR A 1 204 ? 10.798 1.787 -11.977 1.00 88.81 204 TYR A N 1
ATOM 1507 C CA . TYR A 1 204 ? 9.543 1.033 -11.938 1.00 88.81 204 TYR A CA 1
ATOM 1508 C C . TYR A 1 204 ? 8.359 1.855 -11.431 1.00 88.81 204 TYR A C 1
ATOM 1510 O O . TYR A 1 204 ? 7.216 1.496 -11.707 1.00 88.81 204 TYR A O 1
ATOM 1518 N N . ARG A 1 205 ? 8.602 2.952 -10.711 1.00 82.75 205 ARG A N 1
ATOM 1519 C C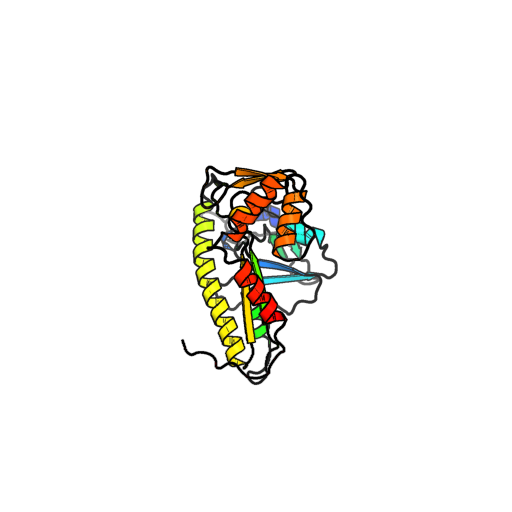A . ARG A 1 205 ? 7.544 3.807 -10.159 1.00 82.75 205 ARG A CA 1
ATOM 1520 C C . ARG A 1 205 ? 7.163 4.933 -11.119 1.00 82.75 205 ARG A C 1
ATOM 1522 O O . ARG A 1 205 ? 5.989 5.103 -11.431 1.00 82.75 205 ARG A O 1
ATOM 1529 N N . ASP A 1 206 ? 8.141 5.683 -11.620 1.00 73.50 206 ASP A N 1
ATOM 1530 C CA . ASP A 1 206 ? 7.926 6.950 -12.323 1.00 73.50 206 ASP A CA 1
ATOM 1531 C C . ASP A 1 206 ? 7.611 6.726 -13.817 1.00 73.50 206 ASP A C 1
ATOM 1533 O O . ASP A 1 206 ? 8.464 6.827 -14.698 1.00 73.50 206 ASP A O 1
ATOM 1537 N N . GLY A 1 207 ? 6.340 6.417 -14.105 1.00 61.19 207 GLY A N 1
ATOM 1538 C CA . GLY A 1 207 ? 5.822 6.170 -15.458 1.00 61.19 207 GLY A CA 1
ATOM 1539 C C . GLY A 1 207 ? 5.787 4.703 -15.890 1.00 61.19 207 GLY A C 1
ATOM 1540 O O . GLY A 1 207 ? 5.375 4.428 -17.016 1.00 61.19 207 GLY A O 1
ATOM 1541 N N . GLY A 1 208 ? 6.203 3.802 -14.995 1.00 66.69 208 GLY A N 1
ATOM 1542 C CA . GLY A 1 208 ? 6.125 2.353 -15.140 1.00 66.69 208 GLY A CA 1
ATOM 1543 C C . GLY A 1 208 ? 4.882 1.781 -14.459 1.00 66.69 208 GLY A C 1
ATOM 1544 O O . GLY A 1 208 ? 3.769 1.977 -14.914 1.00 66.69 208 GLY A O 1
ATOM 1545 N N . ILE A 1 209 ? 5.069 1.037 -13.375 1.00 78.44 209 ILE A N 1
ATOM 1546 C CA . ILE A 1 209 ? 4.056 0.187 -12.733 1.00 78.44 209 ILE A CA 1
ATOM 1547 C C . ILE A 1 209 ? 3.140 0.990 -11.801 1.00 78.44 209 ILE A C 1
ATOM 1549 O O . ILE A 1 209 ? 1.925 0.807 -11.822 1.00 78.44 209 ILE A O 1
ATOM 1553 N N . GLY A 1 210 ? 3.716 1.897 -11.006 1.00 67.56 210 GLY A N 1
ATOM 1554 C CA . GLY A 1 210 ? 3.031 2.596 -9.908 1.00 67.56 210 GLY A CA 1
ATOM 1555 C C . GLY A 1 210 ? 1.872 3.512 -10.310 1.00 67.56 210 GLY A C 1
ATOM 1556 O O . GLY A 1 210 ? 1.153 4.001 -9.446 1.00 67.56 210 GLY A O 1
ATOM 1557 N N . THR A 1 211 ? 1.687 3.760 -11.608 1.00 66.38 211 THR A N 1
ATOM 1558 C CA . THR A 1 211 ? 0.651 4.647 -12.155 1.00 66.38 211 THR A CA 1
ATOM 1559 C C . THR A 1 211 ? -0.538 3.904 -12.769 1.00 66.38 211 THR A C 1
ATOM 1561 O O . THR A 1 211 ? -1.464 4.552 -13.257 1.00 66.38 211 THR A O 1
ATOM 1564 N N . HIS A 1 212 ? -0.534 2.565 -12.789 1.00 68.06 212 HIS A N 1
ATOM 1565 C CA . HIS A 1 212 ? -1.558 1.773 -13.477 1.00 68.06 212 HIS A CA 1
ATOM 1566 C C . HIS A 1 212 ? -2.311 0.825 -12.539 1.00 68.06 212 HIS A C 1
ATOM 1568 O O . HIS A 1 212 ? -1.721 0.038 -11.809 1.00 68.06 212 HIS A O 1
ATOM 1574 N N . TRP A 1 213 ? -3.641 0.844 -12.649 1.00 65.06 213 TRP A N 1
ATOM 1575 C CA . TRP A 1 213 ? -4.566 -0.047 -11.934 1.00 65.06 213 TRP A CA 1
ATOM 1576 C C . TRP A 1 213 ? -4.538 -1.492 -12.444 1.00 65.06 213 TRP A C 1
ATOM 1578 O O . TRP A 1 213 ? -4.778 -2.440 -11.703 1.00 65.06 213 TRP A O 1
ATOM 1588 N N . LEU A 1 214 ? -4.264 -1.652 -13.738 1.00 71.44 214 LEU A N 1
ATOM 1589 C CA . LEU A 1 214 ? -4.056 -2.926 -14.413 1.00 71.44 214 LEU A CA 1
ATOM 1590 C C . LEU A 1 214 ? -2.775 -2.805 -15.219 1.00 71.44 214 LEU A C 1
ATOM 1592 O O . LEU A 1 214 ? -2.578 -1.787 -15.883 1.00 71.44 214 LEU A O 1
ATOM 1596 N N . LEU A 1 215 ? -1.939 -3.841 -15.194 1.00 79.69 215 LEU A N 1
ATOM 1597 C CA . LEU A 1 215 ? -0.712 -3.856 -15.978 1.00 79.69 215 LEU A CA 1
ATOM 1598 C C . LEU A 1 215 ? -1.073 -3.818 -17.476 1.00 79.69 215 LEU A C 1
ATOM 1600 O O . LEU A 1 215 ? -1.698 -4.765 -17.965 1.00 79.69 215 LEU A O 1
ATOM 1604 N N . PRO A 1 216 ? -0.744 -2.742 -18.215 1.00 82.25 216 PRO A N 1
ATOM 1605 C CA . PRO A 1 216 ? -1.023 -2.689 -19.644 1.00 82.25 216 PRO A CA 1
ATOM 1606 C C . PRO A 1 216 ? -0.135 -3.684 -20.400 1.00 82.25 216 PRO A C 1
ATOM 1608 O O . PRO A 1 216 ? 0.917 -4.091 -19.916 1.00 82.25 216 PRO A O 1
ATOM 1611 N N . ASN A 1 217 ? -0.533 -4.038 -21.625 1.00 87.62 217 ASN A N 1
ATOM 1612 C CA . ASN A 1 217 ? 0.209 -4.992 -22.464 1.00 87.62 217 ASN A CA 1
ATOM 1613 C C . ASN A 1 217 ? 1.665 -4.573 -22.726 1.00 87.62 217 ASN A C 1
ATOM 1615 O O . ASN A 1 217 ? 2.507 -5.430 -22.985 1.00 87.62 217 ASN A O 1
ATOM 1619 N N . SER A 1 218 ? 1.947 -3.272 -22.663 1.00 88.75 218 SER A N 1
ATOM 1620 C CA . SER A 1 218 ? 3.286 -2.707 -22.769 1.00 88.75 218 SER A CA 1
ATOM 1621 C C . SER A 1 218 ? 3.428 -1.468 -21.891 1.00 88.75 218 SER A C 1
ATOM 1623 O O . SER A 1 218 ? 2.481 -0.685 -21.785 1.00 88.75 218 SER A O 1
ATOM 1625 N N . LEU A 1 219 ? 4.612 -1.266 -21.318 1.00 89.56 219 LEU A N 1
ATOM 1626 C CA . LEU A 1 219 ? 4.947 -0.131 -20.460 1.00 89.56 219 LEU A CA 1
ATOM 1627 C C . LEU A 1 219 ? 6.226 0.543 -20.946 1.00 89.56 219 LEU A C 1
ATOM 1629 O O . LEU A 1 219 ? 7.143 -0.132 -21.404 1.00 89.56 219 LEU A O 1
ATOM 1633 N N . SER A 1 220 ? 6.283 1.869 -20.822 1.00 90.06 220 SER A N 1
ATOM 1634 C CA . SER A 1 220 ? 7.457 2.667 -21.171 1.00 90.06 220 SER A CA 1
ATOM 1635 C C . SER A 1 220 ? 8.224 3.053 -19.910 1.00 90.06 220 SER A C 1
ATOM 1637 O O . SER A 1 220 ? 7.689 3.739 -19.040 1.00 90.06 220 SER A O 1
ATOM 1639 N N . PHE A 1 221 ? 9.481 2.632 -19.835 1.00 90.69 221 PHE A N 1
ATOM 1640 C CA . PHE A 1 221 ? 10.390 2.887 -18.725 1.00 90.69 221 PHE A CA 1
ATOM 1641 C C . PHE A 1 221 ? 11.427 3.911 -19.151 1.00 90.69 221 PHE A C 1
ATOM 1643 O O . PHE A 1 221 ? 12.055 3.758 -20.194 1.00 90.69 221 PHE A O 1
ATOM 1650 N N . THR A 1 222 ? 11.624 4.943 -18.339 1.00 91.06 222 THR A N 1
ATOM 1651 C CA . THR A 1 222 ? 12.606 5.998 -18.599 1.00 91.06 222 THR A CA 1
ATOM 1652 C C . THR A 1 222 ? 13.693 5.927 -17.540 1.00 91.06 222 THR A C 1
ATOM 1654 O O . THR A 1 222 ? 13.386 5.768 -16.358 1.00 91.06 222 THR A O 1
ATOM 1657 N N . ASN A 1 223 ? 14.954 6.047 -17.952 1.00 91.25 223 ASN A N 1
ATOM 1658 C CA . ASN A 1 223 ? 16.075 6.052 -17.020 1.00 91.25 223 ASN A CA 1
ATOM 1659 C C . ASN A 1 223 ? 15.975 7.282 -16.085 1.00 91.25 223 ASN A C 1
ATOM 1661 O O . ASN A 1 223 ? 15.963 8.413 -16.581 1.00 91.25 223 ASN A O 1
ATOM 1665 N N . PRO A 1 224 ? 15.919 7.096 -14.750 1.00 88.56 224 PRO A N 1
ATOM 1666 C CA . PRO A 1 224 ? 15.832 8.206 -13.799 1.00 88.56 224 PRO A CA 1
ATOM 1667 C C . PRO A 1 224 ? 17.028 9.167 -13.837 1.00 88.56 224 PRO A C 1
ATOM 1669 O O . PRO A 1 224 ? 16.875 10.335 -13.487 1.00 88.56 224 PRO A O 1
ATOM 1672 N N . GLU A 1 225 ? 18.201 8.686 -14.252 1.00 90.38 225 GLU A N 1
ATOM 1673 C CA . GLU A 1 225 ? 19.441 9.471 -14.315 1.00 90.38 225 GLU A CA 1
ATOM 1674 C C . GLU A 1 225 ? 19.659 10.122 -15.693 1.00 90.38 225 GLU A C 1
ATOM 1676 O O . GLU A 1 225 ? 20.346 11.138 -15.800 1.00 90.38 225 GLU A O 1
ATOM 1681 N N . ASP A 1 226 ? 19.053 9.572 -16.751 1.00 90.75 226 ASP A N 1
ATOM 1682 C CA . ASP A 1 226 ? 19.115 10.104 -18.117 1.00 90.75 226 ASP A CA 1
ATOM 1683 C C . ASP A 1 226 ? 17.749 9.987 -18.817 1.00 90.75 226 ASP A C 1
ATOM 1685 O O . ASP A 1 226 ? 17.479 8.998 -19.504 1.00 90.75 226 ASP A O 1
ATOM 1689 N N . PRO A 1 227 ? 16.885 11.013 -18.714 1.00 87.56 227 PRO A N 1
ATOM 1690 C CA . PRO A 1 227 ? 15.538 10.973 -19.279 1.00 87.56 227 PRO A CA 1
ATOM 1691 C C . PRO A 1 227 ? 15.468 10.812 -20.805 1.00 87.56 227 PRO A C 1
ATOM 1693 O O . PRO A 1 227 ? 14.380 10.604 -21.342 1.00 87.56 227 PRO A O 1
ATOM 1696 N N . SER A 1 228 ? 16.594 10.934 -21.521 1.00 90.75 228 SER A N 1
ATOM 1697 C CA . SER A 1 228 ? 16.648 10.679 -22.965 1.00 90.75 228 SER A CA 1
ATOM 1698 C C . SER A 1 228 ? 16.603 9.187 -23.310 1.00 90.75 228 SER A C 1
ATOM 1700 O O . SER A 1 228 ? 16.250 8.829 -24.435 1.00 90.75 228 SER A O 1
ATOM 1702 N N . GLN A 1 229 ? 16.913 8.317 -22.346 1.00 93.25 229 GLN A N 1
ATOM 1703 C CA . GLN A 1 229 ? 16.878 6.869 -22.506 1.00 93.25 229 GLN A CA 1
ATOM 1704 C C . GLN A 1 229 ? 15.517 6.333 -22.083 1.00 93.25 229 GLN A C 1
ATOM 1706 O O . GLN A 1 229 ? 15.058 6.545 -20.958 1.00 93.25 229 GLN A O 1
ATOM 1711 N N . THR A 1 230 ? 14.853 5.639 -23.000 1.00 92.94 230 THR A N 1
ATOM 1712 C CA . THR A 1 230 ? 13.541 5.043 -22.764 1.00 92.94 230 THR A CA 1
ATOM 1713 C C . THR A 1 230 ? 13.465 3.686 -23.437 1.00 92.94 230 THR A C 1
ATOM 1715 O O . THR A 1 230 ? 13.832 3.556 -24.599 1.00 92.94 230 THR A O 1
ATOM 1718 N N . GLU A 1 231 ? 12.937 2.711 -22.709 1.00 94.31 231 GLU A N 1
ATOM 1719 C CA . GLU A 1 231 ? 12.662 1.362 -23.195 1.00 94.31 231 GLU A CA 1
ATOM 1720 C C . GLU A 1 231 ? 11.168 1.064 -23.099 1.00 94.31 231 GLU A C 1
ATOM 1722 O O . GLU A 1 231 ? 10.453 1.641 -22.272 1.00 94.31 231 GLU A O 1
ATOM 1727 N N . ILE A 1 232 ? 10.682 0.155 -23.940 1.00 92.94 232 ILE A N 1
ATOM 1728 C CA . ILE A 1 232 ? 9.303 -0.334 -23.886 1.00 92.94 232 ILE A CA 1
ATOM 1729 C C . ILE A 1 232 ? 9.347 -1.835 -23.644 1.00 92.94 232 ILE A C 1
ATOM 1731 O O . ILE A 1 232 ? 9.950 -2.565 -24.419 1.00 92.94 232 ILE A O 1
ATOM 1735 N N . LEU A 1 233 ? 8.678 -2.296 -22.591 1.00 93.38 233 LEU A N 1
ATOM 1736 C CA . LEU A 1 233 ? 8.627 -3.712 -22.230 1.00 93.38 233 LEU A CA 1
ATOM 1737 C C . LEU A 1 233 ? 7.206 -4.247 -22.311 1.00 93.38 233 LEU A C 1
ATOM 1739 O O . LEU A 1 233 ? 6.249 -3.518 -22.037 1.00 93.38 233 LEU A O 1
ATOM 1743 N N . SER A 1 234 ? 7.068 -5.532 -22.642 1.00 93.56 234 SER A N 1
ATOM 1744 C CA . SER A 1 234 ? 5.787 -6.233 -22.564 1.00 93.56 234 SER A CA 1
ATOM 1745 C C . SER A 1 234 ? 5.380 -6.474 -21.106 1.00 93.56 234 SER A C 1
ATOM 1747 O O . SER A 1 234 ? 6.218 -6.524 -20.204 1.00 93.56 234 SER A O 1
ATOM 1749 N N . ALA A 1 235 ? 4.084 -6.677 -20.858 1.00 90.88 235 ALA A N 1
ATOM 1750 C CA . ALA A 1 235 ? 3.571 -7.027 -19.529 1.00 90.88 235 ALA A CA 1
ATOM 1751 C C . ALA A 1 235 ? 4.287 -8.248 -18.916 1.00 90.88 235 ALA A C 1
ATOM 1753 O O . ALA A 1 235 ? 4.499 -8.315 -17.705 1.00 90.88 235 ALA A O 1
ATOM 1754 N N . ARG A 1 236 ? 4.679 -9.213 -19.758 1.00 92.62 236 ARG A N 1
ATOM 1755 C CA . ARG A 1 236 ? 5.393 -10.421 -19.341 1.00 92.62 236 ARG A CA 1
ATOM 1756 C C . ARG A 1 236 ? 6.814 -10.111 -18.877 1.00 92.62 236 ARG A C 1
ATOM 1758 O O . ARG A 1 236 ? 7.229 -10.619 -17.833 1.00 92.62 236 ARG A O 1
ATOM 1765 N N . ASP A 1 237 ? 7.540 -9.289 -19.627 1.00 94.38 237 ASP A N 1
ATOM 1766 C CA . ASP A 1 237 ? 8.906 -8.900 -19.272 1.00 94.38 237 ASP A CA 1
ATOM 1767 C C . ASP A 1 237 ? 8.912 -8.077 -17.986 1.00 94.38 237 ASP A C 1
ATOM 1769 O O . ASP A 1 237 ? 9.705 -8.348 -17.086 1.00 94.38 237 ASP A O 1
ATOM 1773 N N . VAL A 1 238 ? 7.944 -7.168 -17.833 1.00 92.06 238 VAL A N 1
ATOM 1774 C CA . VAL A 1 238 ? 7.740 -6.418 -16.585 1.00 92.06 238 VAL A CA 1
ATOM 1775 C C . VAL A 1 238 ? 7.440 -7.351 -15.414 1.00 92.06 238 VAL A C 1
ATOM 1777 O O . VAL A 1 238 ? 8.068 -7.231 -14.365 1.00 92.06 238 VAL A O 1
ATOM 1780 N N . GLY A 1 239 ? 6.534 -8.318 -15.586 1.00 91.12 239 GLY A N 1
ATOM 1781 C CA . GLY A 1 239 ? 6.251 -9.317 -14.553 1.00 91.12 239 GLY A CA 1
ATOM 1782 C C . GLY A 1 239 ? 7.491 -10.127 -14.161 1.00 91.12 239 GLY A C 1
ATOM 1783 O O . GLY A 1 239 ? 7.728 -10.363 -12.979 1.00 91.12 239 GLY A O 1
ATOM 1784 N N . THR A 1 240 ? 8.320 -10.494 -15.140 1.00 94.50 240 THR A N 1
ATOM 1785 C CA . THR A 1 240 ? 9.574 -11.225 -14.906 1.00 94.50 240 THR A CA 1
ATOM 1786 C C . THR A 1 240 ? 10.582 -10.370 -14.137 1.00 94.50 240 THR A C 1
ATOM 1788 O O . THR A 1 240 ? 11.162 -10.859 -13.173 1.00 94.50 240 THR A O 1
ATOM 1791 N N . LEU A 1 241 ? 10.743 -9.089 -14.494 1.00 93.50 241 LEU A N 1
ATOM 1792 C CA . LEU A 1 241 ? 11.617 -8.151 -13.779 1.00 93.50 241 LEU A CA 1
ATOM 1793 C C . LEU A 1 241 ? 11.184 -7.943 -12.323 1.00 93.50 241 LEU A C 1
ATOM 1795 O O . LEU A 1 241 ? 12.021 -7.985 -11.425 1.00 93.50 241 LEU A O 1
ATOM 1799 N N . VAL A 1 242 ? 9.883 -7.767 -12.074 1.00 90.50 242 VAL A N 1
ATOM 1800 C CA . VAL A 1 242 ? 9.334 -7.589 -10.717 1.00 90.50 242 VAL A CA 1
ATOM 1801 C C . VAL A 1 242 ? 9.552 -8.829 -9.851 1.00 90.50 242 VAL A C 1
ATOM 1803 O O . VAL A 1 242 ? 9.889 -8.709 -8.672 1.00 90.50 242 VAL A O 1
ATOM 1806 N N . LEU A 1 243 ? 9.370 -10.022 -10.422 1.00 91.62 243 LEU A N 1
ATOM 1807 C CA . LEU A 1 243 ? 9.642 -11.274 -9.717 1.00 91.62 243 LEU A CA 1
ATOM 1808 C C . LEU A 1 243 ? 11.142 -11.445 -9.446 1.00 91.62 243 LEU A C 1
ATOM 1810 O O . LEU A 1 243 ? 11.514 -11.824 -8.339 1.00 91.62 243 LEU A O 1
ATOM 1814 N N . ALA A 1 244 ? 11.992 -11.111 -10.419 1.00 92.50 244 ALA A N 1
ATOM 1815 C CA . ALA A 1 244 ? 13.447 -11.209 -10.303 1.00 92.50 244 ALA A CA 1
ATOM 1816 C C . ALA A 1 244 ? 14.055 -10.264 -9.254 1.00 92.50 244 ALA A C 1
ATOM 1818 O O . ALA A 1 244 ? 15.151 -10.535 -8.774 1.00 92.50 244 ALA A O 1
ATOM 1819 N N . LEU A 1 245 ? 13.358 -9.190 -8.860 1.00 89.81 245 LEU A N 1
ATOM 1820 C CA . LEU A 1 245 ? 13.781 -8.347 -7.732 1.00 89.81 245 LEU A CA 1
ATOM 1821 C C . LEU A 1 245 ? 13.772 -9.096 -6.393 1.00 89.81 245 LEU A C 1
ATOM 1823 O O . LEU A 1 245 ? 14.614 -8.851 -5.537 1.00 89.81 245 LEU A O 1
ATOM 1827 N N . HIS A 1 246 ? 12.813 -10.001 -6.205 1.00 89.81 246 HIS A N 1
ATOM 1828 C CA . HIS A 1 246 ? 12.519 -10.585 -4.895 1.00 89.81 246 HIS A CA 1
ATOM 1829 C C . HIS A 1 246 ? 12.763 -12.097 -4.849 1.00 89.81 246 HIS A C 1
ATOM 1831 O O . HIS A 1 246 ? 12.534 -12.735 -3.820 1.00 89.81 246 HIS A O 1
ATOM 1837 N N . SER A 1 247 ? 13.126 -12.720 -5.971 1.00 87.69 247 SER A N 1
ATOM 1838 C CA . SER A 1 247 ? 13.190 -14.175 -6.108 1.00 87.69 247 SER A CA 1
ATOM 1839 C C . SER A 1 247 ? 14.147 -14.606 -7.213 1.00 87.69 247 SER A C 1
ATOM 1841 O O . SER A 1 247 ? 14.260 -13.952 -8.247 1.00 87.69 247 SER A O 1
ATOM 1843 N N . ASP A 1 248 ? 14.747 -15.783 -7.036 1.00 86.81 248 ASP A N 1
ATOM 1844 C CA . ASP A 1 248 ? 15.593 -16.432 -8.040 1.00 86.81 248 ASP A CA 1
ATOM 1845 C C . ASP A 1 248 ? 14.732 -17.076 -9.142 1.00 86.81 248 ASP A C 1
ATOM 1847 O O . ASP A 1 248 ? 14.561 -18.297 -9.211 1.00 86.81 248 ASP A O 1
ATOM 1851 N N . VAL A 1 249 ? 14.128 -16.248 -9.996 1.00 90.81 249 VAL A N 1
ATOM 1852 C CA . VAL A 1 249 ? 13.352 -16.706 -11.158 1.00 90.81 249 VAL A CA 1
ATOM 1853 C C . VAL A 1 249 ? 14.214 -16.745 -12.417 1.00 90.81 249 VAL A C 1
ATOM 1855 O O . VAL A 1 249 ? 15.152 -15.971 -12.583 1.00 90.81 249 VAL A O 1
ATOM 1858 N N . ALA A 1 250 ? 13.876 -17.642 -13.346 1.00 89.81 250 ALA A N 1
ATOM 1859 C CA . ALA A 1 250 ? 14.521 -17.658 -14.654 1.00 89.81 250 ALA A CA 1
ATOM 1860 C C . ALA A 1 250 ? 14.113 -16.417 -15.465 1.00 89.81 250 ALA A C 1
ATOM 1862 O O . ALA A 1 250 ? 12.951 -16.256 -15.839 1.00 89.81 250 ALA A O 1
ATOM 1863 N N . GLU A 1 251 ? 15.088 -15.568 -15.766 1.00 91.50 251 GLU A N 1
ATOM 1864 C CA . GLU A 1 251 ? 14.918 -14.326 -16.519 1.00 91.50 251 GLU A CA 1
ATOM 1865 C C . GLU A 1 251 ? 14.847 -14.584 -18.033 1.00 91.50 251 GLU A C 1
ATOM 1867 O O . GLU A 1 251 ? 15.809 -14.389 -18.776 1.00 91.50 251 GLU A O 1
ATOM 1872 N N . ASN A 1 252 ? 13.690 -15.067 -18.490 1.00 92.56 252 ASN A N 1
ATOM 1873 C CA . ASN A 1 252 ? 13.408 -15.333 -19.902 1.00 92.56 252 ASN A CA 1
ATOM 1874 C C . ASN A 1 252 ? 12.547 -14.213 -20.500 1.00 92.56 252 ASN A C 1
ATOM 1876 O O . ASN A 1 252 ? 11.315 -14.304 -20.473 1.00 92.56 252 ASN A O 1
ATOM 1880 N N . PHE A 1 253 ? 13.205 -13.191 -21.044 1.00 94.88 253 PHE A N 1
ATOM 1881 C CA . PHE A 1 253 ? 12.556 -12.017 -21.630 1.00 94.88 253 PHE A CA 1
ATOM 1882 C C . PHE A 1 253 ? 12.212 -12.198 -23.114 1.00 94.88 253 PHE A C 1
ATOM 1884 O O . PHE A 1 253 ? 12.916 -12.902 -23.844 1.00 94.88 253 PHE A O 1
ATOM 1891 N N . GLU A 1 254 ? 11.143 -11.541 -23.559 1.00 92.38 254 GLU A N 1
ATOM 1892 C CA . GLU A 1 254 ? 10.789 -11.382 -24.972 1.00 92.38 254 GLU A CA 1
ATOM 1893 C C . GLU A 1 254 ? 11.700 -10.350 -25.642 1.00 92.38 254 GLU A C 1
ATOM 1895 O O . GLU A 1 254 ? 12.246 -10.634 -26.710 1.00 92.38 254 GLU A O 1
ATOM 1900 N N . ASP A 1 255 ? 11.935 -9.213 -24.980 1.00 92.94 255 ASP A N 1
ATOM 1901 C CA . ASP A 1 255 ? 12.971 -8.244 -25.344 1.00 92.94 255 ASP A CA 1
ATOM 1902 C C . ASP A 1 255 ? 14.100 -8.242 -24.304 1.00 92.94 255 ASP A C 1
ATOM 1904 O O . ASP A 1 255 ? 14.078 -7.551 -23.282 1.00 92.94 255 ASP A O 1
ATOM 1908 N N . GLY A 1 256 ? 15.114 -9.068 -24.565 1.00 93.19 256 GLY A N 1
ATOM 1909 C CA . GLY A 1 256 ? 16.232 -9.254 -23.647 1.00 93.19 256 GLY A CA 1
ATOM 1910 C C . GLY A 1 256 ? 17.164 -8.052 -23.517 1.00 93.19 256 GLY A C 1
ATOM 1911 O O . GLY A 1 256 ? 17.860 -7.970 -22.507 1.00 93.19 256 GLY A O 1
ATOM 1912 N N . ASP A 1 257 ? 17.215 -7.148 -24.494 1.00 95.12 257 ASP A N 1
ATOM 1913 C CA . ASP A 1 257 ? 18.111 -5.989 -24.432 1.00 95.12 257 ASP A CA 1
ATOM 1914 C C . ASP A 1 257 ? 17.438 -4.847 -23.668 1.00 95.12 257 ASP A C 1
ATOM 1916 O O . ASP A 1 257 ? 18.024 -4.333 -22.710 1.00 95.12 257 ASP A O 1
ATOM 1920 N N . ALA A 1 258 ? 16.171 -4.555 -23.977 1.00 94.38 258 ALA A N 1
ATOM 1921 C CA . ALA A 1 258 ? 15.377 -3.582 -23.232 1.00 94.38 258 ALA A CA 1
ATOM 1922 C C . ALA A 1 258 ? 15.240 -3.977 -21.749 1.00 94.38 258 ALA A C 1
ATOM 1924 O O . ALA A 1 258 ? 15.440 -3.150 -20.854 1.00 94.38 258 ALA A O 1
ATOM 1925 N N . ALA A 1 259 ? 14.962 -5.256 -21.458 1.00 95.12 259 ALA A N 1
ATOM 1926 C CA . ALA A 1 259 ? 14.803 -5.729 -20.081 1.00 95.12 259 ALA A CA 1
ATOM 1927 C C . ALA A 1 259 ? 16.103 -5.605 -19.267 1.00 95.12 259 ALA A C 1
ATOM 1929 O O . ALA A 1 259 ? 16.068 -5.215 -18.098 1.00 95.12 259 ALA A O 1
ATOM 1930 N N . LYS A 1 260 ? 17.263 -5.875 -19.883 1.00 95.56 260 LYS A N 1
ATOM 1931 C CA . LYS A 1 260 ? 18.573 -5.689 -19.235 1.00 95.56 260 LYS A CA 1
ATOM 1932 C C . LYS A 1 260 ? 18.865 -4.221 -18.952 1.00 95.56 260 LYS A C 1
ATOM 1934 O O . LYS A 1 260 ? 19.370 -3.930 -17.870 1.00 95.56 260 LYS A O 1
ATOM 1939 N N . SER A 1 261 ? 18.543 -3.315 -19.879 1.00 95.38 261 SER A N 1
ATOM 1940 C CA . SER A 1 261 ? 18.694 -1.869 -19.669 1.00 95.38 261 SER A CA 1
ATOM 1941 C C . SER A 1 261 ? 17.875 -1.405 -18.466 1.00 95.38 261 SER A C 1
ATOM 1943 O O . SER A 1 261 ? 18.427 -0.831 -17.527 1.00 95.38 261 SER A O 1
ATOM 1945 N N . VAL A 1 262 ? 16.582 -1.742 -18.432 1.00 94.19 262 VAL A N 1
ATOM 1946 C CA . VAL A 1 262 ? 15.684 -1.365 -17.328 1.00 94.19 262 VAL A CA 1
ATOM 1947 C C . VAL A 1 262 ? 16.138 -1.970 -15.997 1.00 94.19 262 VAL A C 1
ATOM 1949 O O . VAL A 1 262 ? 16.165 -1.269 -14.983 1.00 94.19 262 VAL A O 1
ATOM 1952 N N . LYS A 1 263 ? 16.563 -3.240 -15.989 1.00 94.06 263 LYS A N 1
ATOM 1953 C CA . LYS A 1 263 ? 17.122 -3.886 -14.794 1.00 94.06 263 LYS A CA 1
ATOM 1954 C C . LYS A 1 263 ? 18.385 -3.182 -14.301 1.00 94.06 263 LYS A C 1
ATOM 1956 O O . LYS A 1 263 ? 18.527 -2.963 -13.101 1.00 94.06 263 LYS A O 1
ATOM 1961 N N . ALA A 1 264 ? 19.285 -2.805 -15.208 1.00 94.12 264 ALA A N 1
ATOM 1962 C CA . ALA A 1 264 ? 20.499 -2.081 -14.851 1.00 94.12 264 ALA A CA 1
ATOM 1963 C C . ALA A 1 264 ? 20.173 -0.716 -14.227 1.00 94.12 264 ALA A C 1
ATOM 1965 O O . ALA A 1 264 ? 20.775 -0.355 -13.218 1.00 94.12 264 ALA A O 1
ATOM 1966 N N . TRP A 1 265 ? 19.186 0.011 -14.762 1.00 93.44 265 TRP A N 1
ATOM 1967 C CA . TRP A 1 265 ? 18.717 1.270 -14.170 1.00 93.44 265 TRP A CA 1
ATOM 1968 C C . TRP A 1 265 ? 18.131 1.065 -12.770 1.00 93.44 265 TRP A C 1
ATOM 1970 O O . TRP A 1 265 ? 18.391 1.867 -11.878 1.00 93.44 265 TRP A O 1
ATOM 1980 N N . ALA A 1 266 ? 17.386 -0.024 -12.554 1.00 91.94 266 ALA A N 1
ATOM 1981 C CA . ALA A 1 266 ? 16.839 -0.366 -11.243 1.00 91.94 266 ALA A CA 1
ATOM 1982 C C . ALA A 1 266 ? 17.939 -0.655 -10.206 1.00 91.94 266 ALA A C 1
ATOM 1984 O O . ALA A 1 266 ? 17.863 -0.168 -9.083 1.00 91.94 266 ALA A O 1
ATOM 1985 N N . GLN A 1 267 ? 18.981 -1.395 -10.595 1.00 90.50 267 GLN A N 1
ATOM 1986 C CA . GLN A 1 267 ? 20.120 -1.738 -9.728 1.00 90.50 267 GLN A CA 1
ATOM 1987 C C . GLN A 1 267 ? 21.024 -0.540 -9.411 1.00 90.50 267 GLN A C 1
ATOM 1989 O O . GLN A 1 267 ? 21.720 -0.529 -8.399 1.00 90.50 267 GLN A O 1
ATOM 1994 N N . GLN A 1 268 ? 21.040 0.465 -10.284 1.00 89.88 268 GLN A N 1
ATOM 1995 C CA . GLN A 1 268 ? 21.809 1.695 -10.093 1.00 89.88 268 GLN A CA 1
ATOM 1996 C C . GLN A 1 268 ? 21.072 2.726 -9.224 1.00 89.88 268 GLN A C 1
ATOM 1998 O O . GLN A 1 268 ? 21.652 3.761 -8.893 1.00 89.88 268 GLN A O 1
ATOM 2003 N N . ASP A 1 269 ? 19.817 2.466 -8.839 1.00 87.38 269 ASP A N 1
ATOM 2004 C CA . ASP A 1 269 ? 19.031 3.405 -8.046 1.00 87.38 269 ASP A CA 1
ATOM 2005 C C . ASP A 1 269 ? 19.476 3.440 -6.576 1.00 87.38 269 ASP A C 1
ATOM 2007 O O . ASP A 1 269 ? 19.056 2.648 -5.731 1.00 87.38 269 ASP A O 1
ATOM 2011 N N . ASN A 1 270 ? 20.297 4.434 -6.251 1.00 85.44 270 ASN A N 1
ATOM 2012 C CA . ASN A 1 270 ? 20.785 4.691 -4.898 1.00 85.44 270 ASN A CA 1
ATOM 2013 C C . ASN A 1 270 ? 19.770 5.411 -3.988 1.00 85.44 270 ASN A C 1
ATOM 2015 O O . ASN A 1 270 ? 20.054 5.601 -2.802 1.00 85.44 270 ASN A O 1
ATOM 2019 N N . VAL A 1 271 ? 18.613 5.828 -4.518 1.00 85.19 271 VAL A N 1
ATOM 2020 C CA . VAL A 1 271 ? 17.583 6.545 -3.753 1.00 85.19 271 VAL A CA 1
ATOM 2021 C C . VAL A 1 271 ? 16.643 5.566 -3.061 1.00 85.19 271 VAL A C 1
ATOM 2023 O O . VAL A 1 271 ? 16.416 5.693 -1.861 1.00 85.19 271 VAL A O 1
ATOM 2026 N N . ALA A 1 272 ? 16.112 4.583 -3.796 1.00 85.25 272 ALA A N 1
ATOM 2027 C CA . ALA A 1 272 ? 15.175 3.607 -3.239 1.00 85.25 272 ALA A CA 1
ATOM 2028 C C . ALA A 1 272 ? 15.848 2.605 -2.286 1.00 85.25 272 ALA A C 1
ATOM 2030 O O . ALA A 1 272 ? 15.176 2.080 -1.401 1.00 85.25 272 ALA A O 1
ATOM 2031 N N . LYS A 1 273 ? 17.154 2.338 -2.474 1.00 89.31 273 LYS A N 1
ATOM 2032 C CA . LYS A 1 273 ? 17.937 1.358 -1.694 1.00 89.31 273 LYS A CA 1
ATOM 2033 C C . LYS A 1 273 ? 17.258 -0.013 -1.584 1.00 89.31 273 LYS A C 1
ATOM 2035 O O . LYS A 1 273 ? 17.348 -0.688 -0.563 1.00 89.31 273 LYS A O 1
ATOM 2040 N N . HIS A 1 274 ? 16.569 -0.413 -2.651 1.00 91.75 274 HIS A N 1
ATOM 2041 C CA . HIS A 1 274 ? 15.698 -1.583 -2.657 1.00 91.75 274 HIS A CA 1
ATOM 2042 C C . HIS A 1 274 ? 16.422 -2.856 -2.202 1.00 91.75 274 HIS A C 1
ATOM 2044 O O . HIS A 1 274 ? 15.983 -3.499 -1.254 1.00 91.75 274 HIS A O 1
ATOM 2050 N N . ASP A 1 275 ? 17.558 -3.175 -2.827 1.00 90.31 275 ASP A N 1
ATOM 2051 C CA . ASP A 1 275 ? 18.320 -4.394 -2.539 1.00 90.31 275 ASP A CA 1
ATOM 2052 C C . ASP A 1 275 ? 18.873 -4.413 -1.102 1.00 90.31 275 ASP A C 1
ATOM 2054 O O . ASP A 1 275 ? 18.891 -5.463 -0.458 1.00 90.31 275 ASP A O 1
ATOM 2058 N N . GLU A 1 276 ? 19.301 -3.253 -0.581 1.00 91.75 276 GLU A N 1
ATOM 2059 C CA . GLU A 1 276 ? 19.773 -3.111 0.805 1.00 91.75 276 GLU A CA 1
ATOM 2060 C C . GLU A 1 276 ? 18.636 -3.417 1.789 1.00 91.75 276 GLU A C 1
ATOM 2062 O O . GLU A 1 276 ? 18.789 -4.271 2.665 1.00 91.75 276 GLU A O 1
ATOM 2067 N N . ASN A 1 277 ? 17.477 -2.783 1.597 1.00 92.25 277 ASN A N 1
ATOM 2068 C CA . ASN A 1 277 ? 16.320 -2.934 2.480 1.00 92.25 277 ASN A CA 1
ATOM 2069 C C . ASN A 1 277 ? 15.689 -4.331 2.365 1.00 92.25 277 ASN A C 1
ATOM 2071 O O . ASN A 1 277 ? 15.238 -4.901 3.359 1.00 92.25 277 ASN A O 1
ATOM 2075 N N . TRP A 1 278 ? 15.667 -4.913 1.162 1.00 92.69 278 TRP A N 1
ATOM 2076 C CA . TRP A 1 278 ? 15.192 -6.279 0.941 1.00 92.69 278 TRP A CA 1
ATOM 2077 C C . TRP A 1 278 ? 16.072 -7.293 1.668 1.00 92.69 278 TRP A C 1
ATOM 2079 O O . TRP A 1 278 ? 15.569 -8.198 2.337 1.00 92.69 278 TRP A O 1
ATOM 2089 N N . LYS A 1 279 ? 17.393 -7.112 1.605 1.00 91.88 279 LYS A N 1
ATOM 2090 C CA . LYS A 1 279 ? 18.331 -7.946 2.351 1.00 91.88 279 LYS A CA 1
ATOM 2091 C C . LYS A 1 279 ? 18.152 -7.798 3.863 1.00 91.88 279 LYS A C 1
ATOM 2093 O O . LYS A 1 279 ? 18.113 -8.813 4.552 1.00 91.88 279 LYS A O 1
ATOM 2098 N N . GLU A 1 280 ? 17.999 -6.574 4.369 1.00 91.44 280 GLU A N 1
ATOM 2099 C CA . GLU A 1 280 ? 17.742 -6.321 5.795 1.00 91.44 280 GLU A CA 1
ATOM 2100 C C . GLU A 1 280 ? 16.470 -7.032 6.283 1.00 91.44 280 GLU A C 1
ATOM 2102 O O . GLU A 1 280 ? 16.471 -7.646 7.353 1.00 91.44 280 GLU A O 1
ATOM 2107 N N . LEU A 1 281 ? 15.407 -7.029 5.472 1.00 91.81 281 LEU A N 1
ATOM 2108 C CA . LEU A 1 281 ? 14.191 -7.786 5.755 1.00 91.81 281 LEU A CA 1
ATOM 2109 C C . LEU A 1 281 ? 14.469 -9.290 5.854 1.00 91.81 281 LEU A C 1
ATOM 2111 O O . LEU A 1 281 ? 14.065 -9.919 6.833 1.00 91.81 281 LEU A O 1
ATOM 2115 N N . LEU A 1 282 ? 15.145 -9.876 4.862 1.00 92.50 282 LEU A N 1
ATOM 2116 C CA . LEU A 1 282 ? 15.445 -11.311 4.855 1.00 92.50 282 LEU A CA 1
ATOM 2117 C C . LEU A 1 282 ? 16.330 -11.718 6.039 1.00 92.50 282 LEU A C 1
ATOM 2119 O O . LEU A 1 282 ? 16.047 -12.725 6.690 1.00 92.50 282 LEU A O 1
ATOM 2123 N N . ASP A 1 283 ? 17.348 -10.918 6.354 1.00 90.69 283 ASP A N 1
ATOM 2124 C CA . ASP A 1 283 ? 18.225 -11.135 7.507 1.00 90.69 283 ASP A CA 1
ATOM 2125 C C . ASP A 1 283 ? 17.428 -11.047 8.821 1.00 90.69 283 ASP A C 1
ATOM 2127 O O . ASP A 1 283 ? 17.573 -11.903 9.699 1.00 90.69 283 ASP A O 1
ATOM 2131 N N . GLY A 1 284 ? 16.520 -10.071 8.934 1.00 87.31 284 GLY A N 1
ATOM 2132 C CA . GLY A 1 284 ? 15.633 -9.905 10.086 1.00 87.31 284 GLY A CA 1
ATOM 2133 C C . GLY A 1 284 ? 14.650 -11.064 10.274 1.00 87.31 284 GLY A C 1
ATOM 2134 O O . GLY A 1 284 ? 14.429 -11.498 11.401 1.00 87.31 284 GLY A O 1
ATOM 2135 N N . LEU A 1 285 ? 14.096 -11.607 9.185 1.00 87.25 285 LEU A N 1
ATOM 2136 C CA . LEU A 1 285 ? 13.203 -12.773 9.225 1.00 87.25 285 LEU A CA 1
ATOM 2137 C C . LEU A 1 285 ? 13.952 -14.084 9.518 1.00 87.25 285 LEU A C 1
ATOM 2139 O O . LEU A 1 285 ? 13.379 -15.004 10.104 1.00 87.25 285 LEU A O 1
ATOM 2143 N N . ALA A 1 286 ? 15.217 -14.190 9.103 1.00 85.19 286 ALA A N 1
ATOM 2144 C CA . ALA A 1 286 ? 16.058 -15.364 9.332 1.00 85.19 286 ALA A CA 1
ATOM 2145 C C . ALA A 1 286 ? 16.711 -15.383 10.725 1.00 85.19 286 ALA A C 1
ATOM 2147 O O . ALA A 1 286 ? 17.120 -16.451 11.202 1.00 85.19 286 ALA A O 1
ATOM 2148 N N . ALA A 1 287 ? 16.825 -14.226 11.383 1.00 76.81 287 ALA A N 1
ATOM 2149 C CA . ALA A 1 287 ? 17.379 -14.119 12.721 1.00 76.81 287 ALA A CA 1
ATOM 2150 C C . ALA A 1 287 ? 16.573 -14.984 13.704 1.00 76.81 287 ALA A C 1
ATOM 2152 O O . ALA A 1 287 ? 15.378 -14.789 13.930 1.00 76.81 287 ALA A O 1
ATOM 2153 N N . LYS A 1 288 ? 17.237 -15.966 14.328 1.00 60.97 288 LYS A N 1
ATOM 2154 C CA . LYS A 1 288 ? 16.642 -16.682 15.462 1.00 60.97 288 LYS A CA 1
ATOM 2155 C C . LYS A 1 288 ? 16.380 -15.664 16.561 1.00 60.97 288 LYS A C 1
ATOM 2157 O O . LYS A 1 288 ? 17.288 -14.912 16.893 1.00 60.97 288 LYS A O 1
ATOM 2162 N N . GLN A 1 289 ? 15.178 -15.696 17.138 1.00 57.31 289 GLN A N 1
ATOM 2163 C CA . GLN A 1 289 ? 14.798 -14.893 18.301 1.00 57.31 289 GLN A CA 1
ATOM 2164 C C . GLN A 1 289 ? 15.771 -15.163 19.461 1.00 57.31 289 GLN A C 1
ATOM 2166 O O . GLN A 1 289 ? 15.557 -16.048 20.289 1.00 57.31 289 GLN A O 1
ATOM 2171 N N . SER A 1 290 ? 16.890 -14.448 19.502 1.00 47.22 290 SER A N 1
ATOM 2172 C CA . SER A 1 290 ? 17.785 -14.433 20.644 1.00 47.22 290 SER A CA 1
ATOM 2173 C C . SER A 1 290 ? 17.139 -13.513 21.666 1.00 47.22 290 SER A C 1
ATOM 2175 O O . SER A 1 290 ? 17.065 -12.307 21.447 1.00 47.22 290 SER A O 1
ATOM 2177 N N . GLY A 1 291 ? 16.654 -14.079 22.772 1.00 46.62 291 GLY A N 1
ATOM 2178 C CA . GLY A 1 291 ? 16.077 -13.353 23.909 1.00 46.62 291 GLY A CA 1
ATOM 2179 C C . GLY A 1 291 ? 17.067 -12.458 24.669 1.00 46.62 291 GLY A C 1
ATOM 2180 O O . GLY A 1 291 ? 16.891 -12.233 25.863 1.00 46.62 291 GLY A O 1
ATOM 2181 N N . GLU A 1 292 ? 18.115 -11.967 24.011 1.00 41.69 292 GLU A N 1
ATOM 2182 C CA . GLU A 1 292 ? 18.982 -10.928 24.544 1.00 41.69 292 GLU A CA 1
ATOM 2183 C C . GLU A 1 292 ? 18.356 -9.577 24.201 1.00 41.69 292 GLU A C 1
ATOM 2185 O O . GLU A 1 292 ? 18.373 -9.119 23.057 1.00 41.69 292 GLU A O 1
ATOM 2190 N N . GLY A 1 293 ? 17.725 -8.980 25.214 1.00 42.19 293 GLY A N 1
ATOM 2191 C CA . GLY A 1 293 ? 17.105 -7.668 25.126 1.00 42.19 293 GLY A CA 1
ATOM 2192 C C . GLY A 1 293 ? 18.083 -6.642 24.563 1.00 42.19 293 GLY A C 1
ATOM 2193 O O . GLY A 1 293 ? 19.144 -6.391 25.136 1.00 42.19 293 GLY A O 1
ATOM 2194 N N . MET A 1 294 ? 17.711 -6.034 23.438 1.00 45.88 294 MET A N 1
ATOM 2195 C CA . MET A 1 294 ? 18.390 -4.840 22.962 1.00 45.88 294 MET A CA 1
ATOM 2196 C C . MET A 1 294 ? 18.184 -3.731 23.989 1.00 45.88 294 MET A C 1
ATOM 2198 O O . MET A 1 294 ? 17.064 -3.432 24.403 1.00 45.88 294 MET A O 1
ATOM 2202 N N . SER A 1 295 ? 19.293 -3.109 24.383 1.00 47.50 295 SER A N 1
ATOM 2203 C CA . SER A 1 295 ? 19.284 -1.832 25.079 1.00 47.50 295 SER A CA 1
ATOM 2204 C C . SER A 1 295 ? 18.571 -0.825 24.188 1.00 47.50 295 SER A C 1
ATOM 2206 O O . SER A 1 295 ? 19.091 -0.477 23.127 1.00 47.50 295 SER A O 1
ATOM 2208 N N . CYS A 1 296 ? 17.406 -0.343 24.617 1.00 56.03 296 CYS A N 1
ATOM 2209 C CA . CYS A 1 296 ? 16.772 0.803 23.987 1.00 56.03 296 CYS A CA 1
ATOM 2210 C C . CYS A 1 296 ? 17.792 1.942 23.967 1.00 56.03 296 CYS A C 1
ATOM 2212 O O . CYS A 1 296 ? 18.260 2.380 25.020 1.00 56.03 296 CYS A O 1
ATOM 2214 N N . ALA A 1 297 ? 18.223 2.357 22.778 1.00 46.34 297 ALA A N 1
ATOM 2215 C CA . ALA A 1 297 ? 19.164 3.455 22.673 1.00 46.34 297 ALA A CA 1
ATOM 2216 C C . ALA A 1 297 ? 18.465 4.722 23.194 1.00 46.34 297 ALA A C 1
ATOM 2218 O O . ALA A 1 297 ? 17.386 5.052 22.693 1.00 46.34 297 ALA A O 1
ATOM 2219 N N . PRO A 1 298 ? 19.031 5.440 24.178 1.00 37.47 298 PRO A N 1
ATOM 2220 C CA . PRO A 1 298 ? 18.565 6.783 24.460 1.00 37.47 298 PRO A CA 1
ATOM 2221 C C . PRO A 1 298 ? 18.946 7.642 23.249 1.00 37.47 298 PRO A C 1
ATOM 2223 O O . PRO A 1 298 ? 20.125 7.724 22.899 1.00 37.47 298 PRO A O 1
ATOM 2226 N N . ARG A 1 299 ? 17.949 8.219 22.573 1.00 40.34 299 ARG A N 1
ATOM 2227 C CA . ARG A 1 299 ? 18.181 9.379 21.707 1.00 40.34 299 ARG A CA 1
ATOM 2228 C C . ARG A 1 299 ? 18.210 10.632 22.566 1.00 40.34 299 ARG A C 1
ATOM 2230 O O . ARG A 1 299 ? 17.322 10.747 23.441 1.00 40.34 299 ARG A O 1
#

Secondary structure (DSSP, 8-state):
---PPP----SS----TTS-HHHHHHHTGGG--GGG---EEEEESSPPPPPPP--S-SS--EEEEE-TT--HHHHHHHHT--TTTSPPEEEEE--TTS--EEEEE--TTTT-SSSHHHHHHHHHHHHHTS--TTSPPPPEEEEEEE-PPPGGG----STTHHHHHHHHHHHHHHHHHHHHHHHHHHHHTT--EEEEEEEPPHHHHTTTSTT-SS--SEEEEE-SS-TT-EEEEEHHHHHHHHHHHHS------SSHHHHHHHHHHHHT-TTT-HHHHHHHHHHHHHS------------

Radius of gyration: 24.27 Å; chains: 1; bounding box: 71×60×58 Å

Sequence (299 aa):
SADRPSSGNSPFCKVDPTLSLPEKATQCRQFLDAAQAGGRLVLTNLAAPAPPPDDGSLHMQLVTLDNADISIGRAAALSANFPPVFPDAAIDIETPGQMGKRYWVTDGGAVENRGAMTLYYSIRDAFRSAPQPSQALPPLHVVIADVSASAGRYSESFGFGSVLGAGGQLGLGLETELRAAIEKLYCDHHSQVSIHEITMPRVYRDGGIGTHWLLPNSLSFTNPEDPSQTEILSARDVGTLVLALHSDVAENFEDGDAAKSVKAWAQQDNVAKHDENWKELLDGLAAKQSGEGMSCAPR

pLDDT: mean 76.32, std 16.46, range [30.69, 95.56]